Protein AF-A0AAD4UY14-F1 (afdb_monomer)

Solvent-accessible surface area (backbone atoms only — not comparable to full-atom values): 12717 Å² total; per-residue (Å²): 138,87,81,81,81,82,77,79,75,59,69,66,64,62,53,55,54,58,59,56,62,72,67,65,47,68,40,73,65,36,41,40,53,45,41,34,53,57,16,48,76,34,52,47,76,68,50,45,82,33,71,68,37,18,52,51,17,36,61,52,32,62,74,32,23,70,75,45,67,94,69,83,86,84,80,73,58,20,76,43,73,43,69,30,80,79,39,86,63,38,33,46,55,46,48,49,59,32,50,55,24,52,83,45,47,40,58,90,77,70,43,55,41,92,96,58,69,31,68,48,23,43,41,64,40,18,66,70,36,41,35,35,11,55,24,76,37,63,23,70,82,58,11,18,31,37,26,35,22,26,40,52,47,38,96,41,94,90,58,58,70,47,56,74,56,57,66,63,96,61,56,60,90,98,54,87,42,69,71,58,44,43,74,58,14,69,72,38,79,39,80,51,74,51,78,48,76,43,94,88,73,47,76,49,75,51,73,49,55,40,50,72,50,78,52,89,96,63,70,39,114

Secondary structure (DSSP, 8-state):
----------HHHHHHHHHHHHTSSSSHHHHHHHHHHHHHHTTPPPPEE-HHHHHHHHHHHHHHTTT--------SSEEEEEEESSS---HHHHHHHHHHGGGGEETTTTEEPTT---HHHHHHT-SS--EEEEEEEE-TTS-EEEEEEEES-SS-TTS---------SPPPTT---HHHHHHT-TT--EEEEEEEE-TTS-EEEEEEEES----TT----

Radius of gyration: 24.99 Å; Cα contacts (8 Å, |Δi|>4): 365; chains: 1; bounding box: 68×53×71 Å

Organism: Prunus dulcis (NCBI:txid3755)

Foldseek 3Di:
DDDPDPPCPDPVVVVVVVVVVVVPQADQVNLQVLLQVLQLVLPADGAHEDVVQQVVQAVVQVVCLAPLDPDDPPPQFAKDKDKDQADDQTSNNSSVVLCVQVVQADQVVRDGHPPGDNSSVFQSNFRQWRYKHKDKDAHPNGMIMMMMTIPPHTPDPPGGTRHRPPPPPDDDPPDDCQVVLQVLAPQQPDKDKDWDADPVRDIDMDMDTPPGTPDPSDGSD

Sequence (221 aa):
MEGLCKNKISLALLLICLIGLARAQNAPDDYVKAHNAARAAVGLDTLDWDEGLADSAKNYANQRAGDCDLVHSNSGPGENLAMSPDGDLTAKLAVDQWVAEKADYDYKTNTCAPGKQCGHYTQVVWRDTGLVGCAKVQCAYGGSYVVCHYDPAGNSVGGRSPTITTTLNTCAAGKVCGHYTQVVWRNSVRLRCAKARCTNGGTFIGCNYDPRGNIVGQRPY

Mean predicted aligned error: 13.46 Å

Nearest PDB structures (foldseek):
  1cfe-assembly1_A  TM=8.975E-01  e=1.043E-16  Solanum lycopersicum
  1smb-assembly1_A  TM=8.862E-01  e=7.259E-12  Homo sapiens
  5vhg-assembly1_A  TM=8.416E-01  e=3.706E-11  Homo sapiens
  2ddb-assembly2_B  TM=8.774E-01  e=3.875E-10  Pseudechis porphyriacus
  2dda-assembly4_D  TM=8.026E-01  e=6.664E-11  Pseudechis australis

pLDDT: mean 86.09, std 16.14, range [34.28, 98.75]

Structure (mmCIF, N/CA/C/O backbone):
data_AF-A0AAD4UY14-F1
#
_entry.id   AF-A0AAD4UY14-F1
#
loop_
_atom_site.group_PDB
_atom_site.id
_atom_site.type_symbol
_atom_site.label_atom_id
_atom_site.label_alt_id
_atom_site.label_comp_id
_atom_site.label_asym_id
_atom_site.label_entity_id
_atom_site.label_seq_id
_atom_site.pdbx_PDB_ins_code
_atom_site.Cartn_x
_atom_site.Cartn_y
_atom_site.Cartn_z
_atom_site.occupancy
_atom_site.B_iso_or_equiv
_atom_site.auth_seq_id
_atom_site.auth_comp_id
_atom_site.auth_asym_id
_atom_site.auth_atom_id
_atom_site.pdbx_PDB_model_num
ATOM 1 N N . MET A 1 1 ? -34.273 -39.336 -34.901 1.00 35.88 1 MET A N 1
ATOM 2 C CA . MET A 1 1 ? -33.368 -38.628 -35.831 1.00 35.88 1 MET A CA 1
ATOM 3 C C . MET A 1 1 ? -33.726 -37.150 -35.720 1.00 35.88 1 MET A C 1
ATOM 5 O O . MET A 1 1 ? -34.712 -36.727 -36.295 1.00 35.88 1 MET A O 1
ATOM 9 N N . GLU A 1 2 ? -33.326 -36.519 -34.619 1.00 40.62 2 GLU A N 1
ATOM 10 C CA . GLU A 1 2 ? -32.126 -35.667 -34.502 1.00 40.62 2 GLU A CA 1
ATOM 11 C C . GLU A 1 2 ? -32.180 -34.418 -35.392 1.00 40.62 2 GLU A C 1
ATOM 13 O O . GLU A 1 2 ? -32.093 -34.499 -36.611 1.00 40.62 2 GLU A O 1
ATOM 18 N N . GLY A 1 3 ? -32.303 -33.254 -34.751 1.00 34.28 3 GLY A N 1
ATOM 19 C CA . GLY A 1 3 ? -32.327 -31.948 -35.406 1.00 34.28 3 GLY A CA 1
ATOM 20 C C . GLY A 1 3 ? -32.232 -30.814 -34.390 1.00 34.28 3 GLY A C 1
ATOM 21 O O . GLY A 1 3 ? -33.111 -29.962 -34.324 1.00 34.28 3 GLY A O 1
ATOM 22 N N . LEU A 1 4 ? -31.194 -30.839 -33.546 1.00 42.03 4 LEU A N 1
ATOM 23 C CA . LEU A 1 4 ? -30.882 -29.754 -32.615 1.00 42.03 4 LEU A CA 1
ATOM 24 C C . LEU A 1 4 ? -30.486 -28.502 -33.421 1.00 42.03 4 LEU A C 1
ATOM 26 O O . LEU A 1 4 ? -29.526 -28.527 -34.195 1.00 42.03 4 LEU A O 1
ATOM 30 N N . CYS A 1 5 ? -31.226 -27.410 -33.238 1.00 34.50 5 CYS A N 1
ATOM 31 C CA . CYS A 1 5 ? -30.927 -26.106 -33.819 1.00 34.50 5 CYS A CA 1
ATOM 32 C C . CYS A 1 5 ? -29.534 -25.641 -33.346 1.00 34.50 5 CYS A C 1
ATOM 34 O O . CYS A 1 5 ? -29.322 -25.378 -32.162 1.00 34.50 5 CYS A O 1
ATOM 36 N N . LYS A 1 6 ? -28.557 -25.593 -34.262 1.00 40.94 6 LYS A N 1
ATOM 37 C CA . LYS A 1 6 ? -27.180 -25.155 -33.986 1.00 40.94 6 LYS A CA 1
ATOM 38 C C . LYS A 1 6 ? -27.166 -23.648 -33.737 1.00 40.94 6 LYS A C 1
ATOM 40 O O . LYS A 1 6 ? -27.037 -22.856 -34.668 1.00 40.94 6 LYS A O 1
ATOM 45 N N . ASN A 1 7 ? -27.270 -23.267 -32.469 1.00 42.91 7 ASN A N 1
ATOM 46 C CA . ASN A 1 7 ? -27.073 -21.900 -32.012 1.00 42.91 7 ASN A CA 1
ATOM 47 C C . ASN A 1 7 ? -25.579 -21.551 -32.154 1.00 42.91 7 ASN A C 1
ATOM 49 O O . ASN A 1 7 ? -24.757 -21.925 -31.318 1.00 42.91 7 ASN A O 1
ATOM 53 N N . LYS A 1 8 ? -25.197 -20.891 -33.254 1.00 49.09 8 LYS A N 1
ATOM 54 C CA . LYS A 1 8 ? -23.841 -20.355 -33.449 1.00 49.09 8 LYS A CA 1
ATOM 55 C C . LYS A 1 8 ? -23.670 -19.106 -32.583 1.00 49.09 8 LYS A C 1
ATOM 57 O O . LYS A 1 8 ? -23.666 -17.987 -33.088 1.00 49.09 8 LYS A O 1
ATOM 62 N N . ILE A 1 9 ? -23.533 -19.296 -31.273 1.00 52.78 9 ILE A N 1
ATOM 63 C CA . ILE A 1 9 ? -22.967 -18.263 -30.404 1.00 52.78 9 ILE A CA 1
ATOM 64 C C . ILE A 1 9 ? -21.523 -18.087 -30.876 1.00 52.78 9 ILE A C 1
ATOM 66 O O . ILE A 1 9 ? -20.708 -19.002 -30.780 1.00 52.78 9 ILE A O 1
ATOM 70 N N . SER A 1 10 ? -21.254 -16.949 -31.511 1.00 57.09 10 SER A N 1
ATOM 71 C CA . SER A 1 10 ? -19.970 -16.653 -32.138 1.00 57.09 10 SER A CA 1
ATOM 72 C C . SER A 1 10 ? -18.844 -16.755 -31.107 1.00 57.09 10 SER A C 1
ATOM 74 O O . SER A 1 10 ? -18.849 -16.036 -30.107 1.00 57.09 10 SER A O 1
ATOM 76 N N . LEU A 1 11 ? -17.863 -17.627 -31.364 1.00 52.62 11 LEU A N 1
ATOM 77 C CA . LEU A 1 11 ? -16.675 -17.850 -30.526 1.00 52.62 11 LEU A CA 1
ATOM 78 C C . LEU A 1 11 ? -15.906 -16.540 -30.233 1.00 52.62 11 LEU A C 1
ATOM 80 O O . LEU A 1 11 ? -15.207 -16.429 -29.230 1.00 52.62 11 LEU A O 1
ATOM 84 N N . ALA A 1 12 ? -16.099 -15.518 -31.075 1.00 54.22 12 ALA A N 1
ATOM 85 C CA . ALA A 1 12 ? -15.543 -14.179 -30.914 1.00 54.22 12 ALA A CA 1
ATOM 86 C C . ALA A 1 12 ? -16.034 -13.446 -29.647 1.00 54.22 12 ALA A C 1
ATOM 88 O O . ALA A 1 12 ? -15.254 -12.727 -29.029 1.00 54.22 12 ALA A O 1
ATOM 89 N N . LEU A 1 13 ? -17.286 -13.646 -29.211 1.00 53.31 13 LEU A N 1
ATOM 90 C CA . LEU A 1 13 ? -17.833 -12.987 -28.010 1.00 53.31 13 LEU A CA 1
ATOM 91 C C . LEU A 1 13 ? -17.244 -13.550 -26.705 1.00 53.31 13 LEU A C 1
ATOM 93 O O . LEU A 1 13 ? -17.050 -12.803 -25.748 1.00 53.31 13 LEU A O 1
ATOM 97 N N . LEU A 1 14 ? -16.899 -14.842 -26.678 1.00 52.88 14 LEU A N 1
ATOM 98 C CA . LEU A 1 14 ? -16.234 -15.480 -25.533 1.00 52.88 14 LEU A CA 1
ATOM 99 C C . LEU A 1 14 ? -14.761 -15.055 -25.412 1.00 52.88 14 LEU A C 1
ATOM 101 O O . LEU A 1 14 ? -14.275 -14.840 -24.303 1.00 52.88 14 LEU A O 1
ATOM 105 N N . LEU A 1 15 ? -14.068 -14.867 -26.542 1.00 52.50 15 LEU A N 1
ATOM 106 C CA . LEU A 1 15 ? -12.679 -14.399 -26.554 1.00 52.50 15 LEU A CA 1
ATOM 107 C C . LEU A 1 15 ? -12.550 -12.941 -26.075 1.00 52.50 15 LEU A C 1
ATOM 109 O O . LEU A 1 15 ? -11.626 -12.618 -25.336 1.00 52.50 15 LEU A O 1
ATOM 113 N N . ILE A 1 16 ? -13.497 -12.068 -26.438 1.00 53.53 16 ILE A N 1
ATOM 114 C CA . ILE A 1 16 ? -13.494 -10.650 -26.030 1.00 53.53 16 ILE A CA 1
ATOM 115 C C . ILE A 1 16 ? -13.676 -10.497 -24.507 1.00 53.53 16 ILE A C 1
ATOM 117 O O . ILE A 1 16 ? -13.039 -9.638 -23.898 1.00 53.53 16 ILE A O 1
ATOM 121 N N . CYS A 1 17 ? -14.473 -11.359 -23.866 1.00 51.19 17 CYS A N 1
ATOM 122 C CA . CYS A 1 17 ? -14.666 -11.341 -22.410 1.00 51.19 17 CYS A CA 1
ATOM 123 C C . CYS A 1 17 ? -13.402 -11.784 -21.639 1.00 51.19 17 CYS A C 1
ATOM 125 O O . CYS A 1 17 ? -13.060 -11.187 -20.618 1.00 51.19 17 CYS A O 1
ATOM 127 N N . LEU A 1 18 ? -12.649 -12.758 -22.169 1.00 49.19 18 LEU A N 1
ATOM 128 C CA . LEU A 1 18 ? -11.376 -13.215 -21.588 1.00 49.19 18 LEU A CA 1
ATOM 129 C C . LEU A 1 18 ? -10.262 -12.156 -21.676 1.00 49.19 18 LEU A C 1
ATOM 131 O O . LEU A 1 18 ? -9.451 -12.046 -20.759 1.00 49.19 18 LEU A O 1
ATOM 135 N N . ILE A 1 19 ? -10.245 -11.331 -22.729 1.00 52.94 19 ILE A N 1
ATOM 136 C CA . ILE A 1 19 ? -9.263 -10.239 -22.881 1.00 52.94 19 ILE A CA 1
ATOM 137 C C . ILE A 1 19 ? -9.571 -9.069 -21.922 1.00 52.94 19 ILE A C 1
ATOM 139 O O . ILE A 1 19 ? -8.654 -8.389 -21.459 1.00 52.94 19 ILE A O 1
ATOM 143 N N . GLY A 1 20 ? -10.848 -8.845 -21.584 1.00 49.66 20 GLY A N 1
ATOM 144 C CA . GLY A 1 20 ? -11.270 -7.812 -20.628 1.00 49.66 20 GLY A CA 1
ATOM 145 C C . GLY A 1 20 ? -10.852 -8.094 -19.179 1.00 49.66 20 GLY A C 1
ATOM 146 O O . GLY A 1 20 ? -10.501 -7.167 -18.454 1.00 49.66 20 GLY A O 1
ATOM 147 N N . LEU A 1 21 ? -10.813 -9.369 -18.775 1.00 52.00 21 LEU A N 1
ATOM 148 C CA . LEU A 1 21 ? -10.422 -9.794 -17.421 1.00 52.00 21 LEU A CA 1
ATOM 149 C C . LEU A 1 21 ? -8.927 -9.581 -17.125 1.00 52.00 21 LEU A C 1
ATOM 151 O O . LEU A 1 21 ? -8.564 -9.288 -15.989 1.00 52.00 21 LEU A O 1
ATOM 155 N N . ALA A 1 22 ? -8.058 -9.675 -18.136 1.00 50.31 22 ALA A N 1
ATOM 156 C CA . ALA A 1 22 ? -6.612 -9.505 -17.963 1.00 50.31 22 ALA A CA 1
ATOM 157 C C . ALA A 1 22 ? -6.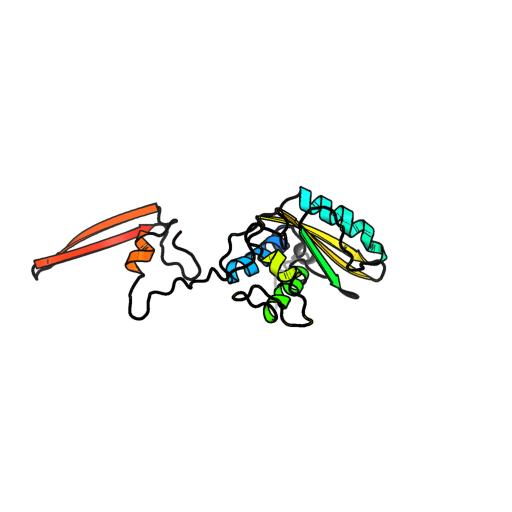187 -8.040 -17.729 1.00 50.31 22 ALA A C 1
ATOM 159 O O . ALA A 1 22 ? -5.128 -7.785 -17.161 1.00 50.31 22 ALA A O 1
ATOM 160 N N . ARG A 1 23 ? -7.008 -7.060 -18.136 1.00 52.59 23 ARG A N 1
ATOM 161 C CA . ARG A 1 23 ? -6.701 -5.626 -17.966 1.00 52.59 23 ARG A CA 1
ATOM 162 C C . ARG A 1 23 ? -7.062 -5.059 -16.592 1.00 52.59 23 ARG A C 1
ATOM 164 O O . ARG A 1 23 ? -6.625 -3.960 -16.271 1.00 52.59 23 ARG A O 1
ATOM 171 N N . ALA A 1 24 ? -7.824 -5.791 -15.786 1.00 60.19 24 ALA A N 1
ATOM 172 C CA . ALA A 1 24 ? -8.411 -5.299 -14.541 1.00 60.19 24 ALA A CA 1
ATOM 173 C C . ALA A 1 24 ? -7.641 -5.712 -13.272 1.00 60.19 24 ALA A C 1
ATOM 175 O O . ALA A 1 24 ? -8.253 -5.805 -12.223 1.00 60.19 24 ALA A O 1
ATOM 176 N N . GLN A 1 25 ? -6.349 -6.054 -13.365 1.00 73.50 25 GLN A N 1
ATOM 177 C CA . GLN A 1 25 ? -5.544 -6.474 -12.198 1.00 73.50 25 GLN A CA 1
ATOM 178 C C . GLN A 1 25 ? -4.563 -5.399 -11.703 1.00 73.50 25 GLN A C 1
ATOM 180 O O . GLN A 1 25 ? -3.777 -5.644 -10.786 1.00 73.50 25 GLN A O 1
ATOM 185 N N . ASN A 1 26 ? -4.542 -4.242 -12.365 1.00 88.88 26 ASN A N 1
ATOM 186 C CA . ASN A 1 26 ? -3.631 -3.132 -12.081 1.00 88.88 26 ASN A CA 1
ATOM 187 C C . ASN A 1 26 ? -4.331 -1.771 -12.218 1.00 88.88 26 ASN A C 1
ATOM 189 O O . ASN A 1 26 ? -3.676 -0.767 -12.497 1.00 88.88 26 ASN A O 1
ATOM 193 N N . ALA A 1 27 ? -5.659 -1.750 -12.093 1.00 94.62 27 ALA A N 1
ATOM 194 C CA . ALA A 1 27 ? -6.433 -0.519 -12.071 1.00 94.62 27 ALA A CA 1
ATOM 195 C C . ALA A 1 27 ? -6.272 0.183 -10.704 1.00 94.62 27 ALA A C 1
ATOM 197 O O . ALA A 1 27 ? -5.945 -0.485 -9.718 1.00 94.62 27 ALA A O 1
ATOM 198 N N . PRO A 1 28 ? -6.543 1.501 -10.613 1.00 97.38 28 PRO A N 1
ATOM 199 C CA . PRO A 1 28 ? -6.555 2.251 -9.349 1.00 97.38 28 PRO A CA 1
ATOM 200 C C . PRO A 1 28 ? -7.245 1.512 -8.194 1.00 97.38 28 PRO A C 1
ATOM 202 O O . PRO A 1 28 ? -6.695 1.327 -7.107 1.00 97.38 28 PRO A O 1
ATOM 205 N N . ASP A 1 29 ? -8.430 0.984 -8.489 1.00 95.62 29 ASP A N 1
ATOM 206 C CA . ASP A 1 29 ? -9.269 0.213 -7.581 1.00 95.62 29 ASP A CA 1
ATOM 207 C C . ASP A 1 29 ? -8.572 -1.008 -6.964 1.00 95.62 29 ASP A C 1
ATOM 209 O O . ASP A 1 29 ? -8.858 -1.355 -5.819 1.00 95.62 29 ASP A O 1
ATOM 213 N N . ASP A 1 30 ? -7.688 -1.685 -7.699 1.00 96.62 30 ASP A N 1
ATOM 214 C CA . ASP A 1 30 ? -7.023 -2.902 -7.221 1.00 96.62 30 ASP A CA 1
ATOM 215 C C . ASP A 1 30 ? -5.996 -2.576 -6.135 1.00 96.62 30 ASP A C 1
ATOM 217 O O . ASP A 1 30 ? -5.933 -3.262 -5.110 1.00 96.62 30 ASP A O 1
ATOM 221 N N . TYR A 1 31 ? -5.247 -1.484 -6.322 1.00 98.31 31 TYR A N 1
ATOM 222 C CA . TYR A 1 31 ? -4.336 -0.957 -5.310 1.00 98.31 31 TYR A CA 1
ATOM 223 C C . TYR A 1 31 ? -5.115 -0.504 -4.079 1.00 98.31 31 TYR A C 1
ATOM 225 O O . TYR A 1 31 ? -4.824 -0.961 -2.972 1.00 98.31 31 TYR A O 1
ATOM 233 N N . VAL A 1 32 ? -6.132 0.344 -4.261 1.00 98.06 32 VAL A N 1
ATOM 234 C CA . VAL A 1 32 ? -6.932 0.888 -3.153 1.00 98.06 32 VAL A CA 1
ATOM 235 C C . VAL A 1 32 ? -7.587 -0.231 -2.344 1.00 98.06 32 VAL A C 1
ATOM 237 O O . VAL A 1 32 ? -7.496 -0.235 -1.116 1.00 98.06 32 VAL A O 1
ATOM 240 N N . LYS A 1 33 ? -8.192 -1.231 -3.000 1.00 96.12 33 LYS A N 1
ATOM 241 C CA . LYS A 1 33 ? -8.817 -2.379 -2.315 1.00 96.12 33 LYS A CA 1
ATOM 242 C C . LYS A 1 33 ? -7.806 -3.174 -1.492 1.00 96.12 33 LYS A C 1
ATOM 244 O O . LYS A 1 33 ? -8.111 -3.525 -0.352 1.00 96.12 33 LYS A O 1
ATOM 249 N N . ALA A 1 34 ? -6.620 -3.447 -2.036 1.00 97.62 34 ALA A N 1
ATOM 250 C CA . ALA A 1 34 ? -5.587 -4.195 -1.323 1.00 97.62 34 ALA A CA 1
ATOM 251 C C . ALA A 1 34 ? -5.062 -3.425 -0.095 1.00 97.62 34 ALA A C 1
ATOM 253 O O . ALA A 1 34 ? -4.983 -3.993 0.998 1.00 97.62 34 ALA A O 1
ATOM 254 N N . HIS A 1 35 ? -4.798 -2.121 -0.234 1.00 98.56 35 HIS A N 1
ATOM 255 C CA . HIS A 1 35 ? -4.387 -1.267 0.886 1.00 98.56 35 HIS A CA 1
ATOM 256 C C . HIS A 1 35 ? -5.471 -1.193 1.961 1.00 98.56 35 HIS A C 1
ATOM 258 O O . HIS A 1 35 ? -5.206 -1.420 3.142 1.00 98.56 35 HIS A O 1
ATOM 264 N N . ASN A 1 36 ? -6.713 -0.923 1.557 1.00 97.25 36 ASN A N 1
ATOM 265 C CA . ASN A 1 36 ? -7.825 -0.759 2.486 1.00 97.25 36 ASN A CA 1
ATOM 266 C C . ASN A 1 36 ? -8.185 -2.061 3.207 1.00 97.25 36 ASN A C 1
ATOM 268 O O . ASN A 1 36 ? -8.594 -2.008 4.365 1.00 97.25 36 ASN A O 1
ATOM 272 N N . ALA A 1 37 ? -7.948 -3.228 2.601 1.00 95.06 37 ALA A N 1
ATOM 273 C CA . ALA A 1 37 ? -8.047 -4.506 3.303 1.00 95.06 37 ALA A CA 1
ATOM 274 C C . ALA A 1 37 ? -7.012 -4.624 4.441 1.00 95.06 37 ALA A C 1
ATOM 276 O O . ALA A 1 37 ? -7.362 -5.035 5.551 1.00 95.06 37 ALA A O 1
ATOM 277 N N . ALA A 1 38 ? -5.757 -4.227 4.203 1.00 95.06 38 ALA A N 1
ATOM 278 C CA . ALA A 1 38 ? -4.711 -4.231 5.229 1.00 95.06 38 ALA A CA 1
ATOM 279 C C . ALA A 1 38 ? -4.984 -3.203 6.341 1.00 95.06 38 ALA A C 1
ATOM 281 O O . ALA A 1 38 ? -4.889 -3.530 7.524 1.00 95.06 38 ALA A O 1
ATOM 282 N N . ARG A 1 39 ? -5.401 -1.986 5.972 1.00 95.25 39 ARG A N 1
ATOM 283 C CA . ARG A 1 39 ? -5.763 -0.908 6.910 1.00 95.25 39 ARG A CA 1
ATOM 284 C C . ARG A 1 39 ? -6.967 -1.283 7.774 1.00 95.25 39 ARG A C 1
ATOM 286 O O . ARG A 1 39 ? -6.923 -1.108 8.993 1.00 95.25 39 ARG A O 1
ATOM 293 N N . ALA A 1 40 ? -7.996 -1.892 7.184 1.00 89.81 40 ALA A N 1
ATOM 294 C CA . ALA A 1 40 ? -9.158 -2.387 7.919 1.00 89.81 40 ALA A CA 1
ATOM 295 C C . ALA A 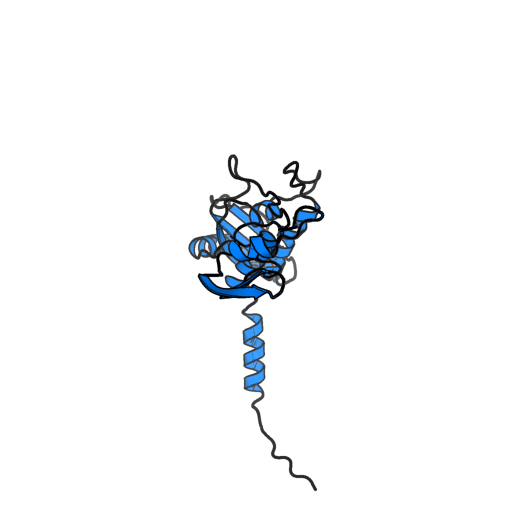1 40 ? -8.784 -3.477 8.937 1.00 89.81 40 ALA A C 1
ATOM 297 O O . ALA A 1 40 ? -9.315 -3.478 10.049 1.00 89.81 40 ALA A O 1
ATOM 298 N N . ALA A 1 41 ? -7.834 -4.363 8.608 1.00 88.25 41 ALA A N 1
ATOM 299 C CA . ALA A 1 41 ? -7.382 -5.425 9.512 1.00 88.25 41 ALA A CA 1
ATOM 300 C C . ALA A 1 41 ? -6.757 -4.893 10.817 1.00 88.25 41 ALA A C 1
ATOM 302 O O . ALA A 1 41 ? -6.807 -5.569 11.847 1.00 88.25 41 ALA A O 1
ATOM 303 N N . VAL A 1 42 ? -6.217 -3.672 10.793 1.00 86.81 42 VAL A N 1
ATOM 304 C CA . VAL A 1 42 ? -5.660 -2.980 11.969 1.00 86.81 42 VAL A CA 1
ATOM 305 C C . VAL A 1 42 ? -6.543 -1.834 12.478 1.00 86.81 42 VAL A C 1
ATOM 307 O O . VAL A 1 42 ? -6.180 -1.148 13.434 1.00 86.81 42 VAL A O 1
ATOM 310 N N . GLY A 1 43 ? -7.733 -1.666 11.890 1.00 84.44 43 GLY A N 1
ATOM 311 C CA . GLY A 1 43 ? -8.766 -0.734 12.337 1.00 84.44 43 GLY A CA 1
ATOM 312 C C . GLY A 1 43 ? -8.584 0.724 11.898 1.00 84.44 43 GLY A C 1
ATOM 313 O O . GLY A 1 43 ? -9.121 1.623 12.559 1.00 84.44 43 GLY A O 1
ATOM 314 N N . LEU A 1 44 ? -7.827 0.970 10.833 1.00 86.81 44 LEU A N 1
ATOM 315 C CA . LEU A 1 44 ? -7.569 2.306 10.294 1.00 86.81 44 LEU A CA 1
ATOM 316 C C . LEU A 1 44 ? -8.599 2.716 9.240 1.00 86.81 44 LEU A C 1
ATOM 318 O O . LEU A 1 44 ? -9.250 1.866 8.632 1.00 86.81 44 LEU A O 1
ATOM 322 N N . ASP A 1 45 ? -8.718 4.028 9.040 1.00 89.00 45 ASP A N 1
ATOM 323 C CA . ASP A 1 45 ? -9.549 4.617 7.992 1.00 89.00 45 ASP A CA 1
ATOM 324 C C . ASP A 1 45 ? -9.002 4.261 6.608 1.00 89.00 45 ASP A C 1
ATOM 326 O O . ASP A 1 45 ? -7.813 3.972 6.448 1.00 89.00 45 ASP A O 1
ATOM 330 N N . THR A 1 46 ? -9.867 4.266 5.600 1.00 92.19 46 THR A N 1
ATOM 331 C CA . THR A 1 46 ? -9.474 3.985 4.219 1.00 92.19 46 THR A CA 1
ATOM 332 C C . THR A 1 46 ? -8.599 5.095 3.649 1.00 92.19 46 THR A C 1
ATOM 334 O O . THR A 1 46 ? -8.673 6.239 4.090 1.00 92.19 46 THR A O 1
ATOM 337 N N . LEU A 1 47 ? -7.777 4.741 2.667 1.00 95.31 47 LEU A N 1
ATOM 338 C CA . LEU A 1 47 ? -7.151 5.688 1.756 1.00 95.31 47 LEU A CA 1
ATOM 339 C C . LEU A 1 47 ? -7.902 5.725 0.420 1.00 95.31 47 LEU A C 1
ATOM 341 O O . LEU A 1 47 ? -8.567 4.747 0.054 1.00 95.31 47 LEU A O 1
ATOM 345 N N . ASP A 1 48 ? -7.762 6.842 -0.284 1.00 97.38 48 ASP A N 1
ATOM 346 C CA . ASP A 1 48 ? -8.339 7.094 -1.601 1.00 97.38 48 ASP A CA 1
ATOM 347 C C . ASP A 1 48 ? -7.245 7.163 -2.677 1.00 97.38 48 ASP A C 1
ATOM 349 O O . ASP A 1 48 ? -6.063 7.362 -2.386 1.00 97.38 48 ASP A O 1
ATOM 353 N N . TRP A 1 49 ? -7.639 6.958 -3.934 1.00 98.38 49 TRP A N 1
ATOM 354 C CA . TRP A 1 49 ? -6.731 7.114 -5.069 1.00 98.38 49 TRP A CA 1
ATOM 355 C C . TRP A 1 49 ? -6.498 8.592 -5.382 1.00 98.38 49 TRP A C 1
ATOM 357 O O . TRP A 1 49 ? -7.452 9.369 -5.423 1.00 98.38 49 TRP A O 1
ATOM 367 N N . ASP A 1 50 ? -5.253 8.949 -5.683 1.00 98.56 50 ASP A N 1
ATOM 368 C CA . ASP A 1 50 ? -4.880 10.261 -6.201 1.00 98.56 50 ASP A CA 1
ATOM 369 C C . ASP A 1 50 ? -4.148 10.126 -7.543 1.00 98.56 50 ASP A C 1
ATOM 371 O O . ASP A 1 50 ? -3.124 9.446 -7.659 1.00 98.56 50 ASP A O 1
ATOM 375 N N . GLU A 1 51 ? -4.676 10.795 -8.569 1.00 98.19 51 GLU A N 1
ATOM 376 C CA . GLU A 1 51 ? -4.111 10.734 -9.922 1.00 98.19 51 GLU A CA 1
ATOM 377 C C . GLU A 1 51 ? -2.762 11.462 -10.030 1.00 98.19 51 GLU A C 1
A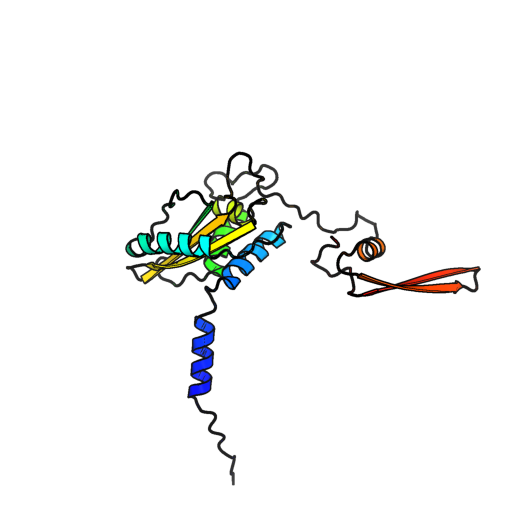TOM 379 O O . GLU A 1 51 ? -1.903 11.047 -10.804 1.00 98.19 51 GLU A O 1
ATOM 384 N N . GLY A 1 52 ? -2.525 12.506 -9.227 1.00 97.94 52 GLY A N 1
ATOM 385 C CA . GLY A 1 52 ? -1.248 13.224 -9.216 1.00 97.94 52 GLY A CA 1
ATOM 386 C C . GLY A 1 52 ? -0.109 12.361 -8.667 1.00 97.94 52 GLY A C 1
ATOM 387 O O . GLY A 1 52 ? 0.978 12.307 -9.250 1.00 97.94 52 GLY A O 1
ATOM 388 N N . LEU A 1 53 ? -0.371 11.624 -7.585 1.00 98.44 53 LEU A N 1
ATOM 389 C CA . LEU A 1 53 ? 0.542 10.614 -7.051 1.00 98.44 53 LEU A CA 1
ATOM 390 C C . LEU A 1 53 ? 0.756 9.472 -8.053 1.00 98.44 53 LEU A C 1
ATOM 392 O O . LEU A 1 53 ? 1.878 8.988 -8.187 1.00 98.44 53 LEU A O 1
ATOM 396 N N . ALA A 1 54 ? -0.281 9.062 -8.790 1.00 98.50 54 ALA A N 1
ATOM 397 C CA . ALA A 1 54 ? -0.164 8.010 -9.799 1.00 98.50 54 ALA A CA 1
ATOM 398 C C . ALA A 1 54 ? 0.715 8.441 -10.983 1.00 98.50 54 ALA A C 1
ATOM 400 O O . ALA A 1 54 ? 1.583 7.680 -11.422 1.00 98.50 54 ALA A O 1
ATOM 401 N N . ASP A 1 55 ? 0.551 9.676 -11.460 1.00 98.00 55 ASP A N 1
ATOM 402 C CA . ASP A 1 55 ? 1.397 10.260 -12.501 1.00 98.00 55 ASP A CA 1
ATOM 403 C C . ASP A 1 55 ? 2.851 10.405 -12.032 1.00 98.00 55 ASP A C 1
ATOM 405 O O . ASP A 1 55 ? 3.782 10.060 -12.768 1.00 98.00 55 ASP A O 1
ATOM 409 N N . SER A 1 56 ? 3.063 10.841 -10.787 1.00 97.69 56 SER A N 1
ATOM 410 C CA . SER A 1 56 ? 4.391 10.891 -10.160 1.00 97.69 56 SER A CA 1
ATOM 411 C C . SER A 1 56 ? 5.043 9.503 -10.096 1.00 97.69 56 SER A C 1
ATOM 413 O O . SER A 1 56 ? 6.165 9.314 -10.582 1.00 97.69 56 SER A O 1
ATOM 415 N N . ALA A 1 57 ? 4.316 8.501 -9.594 1.00 98.06 57 ALA A N 1
ATOM 416 C CA . ALA A 1 57 ? 4.781 7.120 -9.517 1.00 98.06 57 ALA A CA 1
ATOM 417 C C . ALA A 1 57 ? 5.107 6.555 -10.906 1.00 98.06 57 ALA A C 1
ATOM 419 O O . ALA A 1 57 ? 6.123 5.885 -11.085 1.00 98.06 57 ALA A O 1
ATOM 420 N N . LYS A 1 58 ? 4.292 6.868 -11.920 1.00 97.81 58 LYS A N 1
ATOM 421 C CA . LYS A 1 58 ? 4.508 6.446 -13.311 1.00 97.81 58 LYS A CA 1
ATOM 422 C C . LYS A 1 58 ? 5.760 7.067 -13.912 1.00 97.81 58 LYS A C 1
ATOM 424 O O . LYS A 1 58 ? 6.542 6.363 -14.552 1.00 97.81 58 LYS A O 1
ATOM 429 N N . ASN A 1 59 ? 5.970 8.364 -13.696 1.00 97.38 59 ASN A N 1
ATOM 430 C CA . ASN A 1 59 ? 7.170 9.058 -14.157 1.00 97.38 59 ASN A CA 1
ATOM 431 C C . ASN A 1 59 ? 8.433 8.449 -13.549 1.00 97.38 59 ASN A C 1
ATOM 433 O O . ASN A 1 59 ? 9.436 8.304 -14.250 1.00 97.38 59 ASN A O 1
ATOM 437 N N . TYR A 1 60 ? 8.382 8.060 -12.274 1.0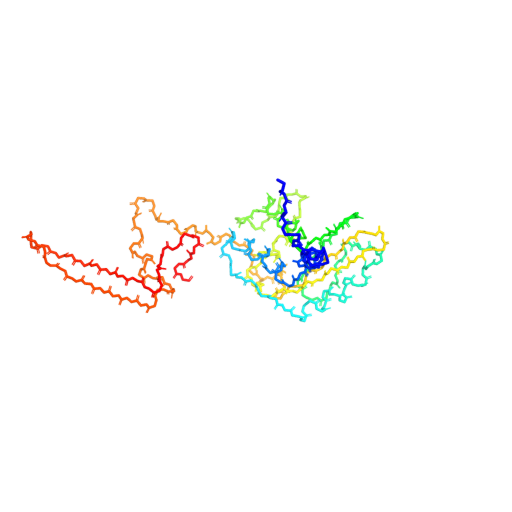0 98.00 60 TYR A N 1
ATOM 438 C CA . TYR A 1 60 ? 9.506 7.397 -11.629 1.00 98.00 60 TYR A CA 1
ATOM 439 C C . TYR A 1 60 ? 9.698 5.955 -12.111 1.00 98.00 60 TYR A C 1
ATOM 441 O O . TYR A 1 60 ? 10.800 5.580 -12.509 1.00 98.00 60 TYR A O 1
ATOM 449 N N . ALA A 1 61 ? 8.626 5.163 -12.169 1.00 97.31 61 ALA A N 1
ATOM 450 C CA . ALA A 1 61 ? 8.681 3.781 -12.634 1.00 97.31 61 ALA A CA 1
ATOM 451 C C . ALA A 1 61 ? 9.268 3.683 -14.055 1.00 97.31 61 ALA A C 1
ATOM 453 O O . ALA A 1 61 ? 10.126 2.843 -14.312 1.00 97.31 61 ALA A O 1
ATOM 454 N N . ASN A 1 62 ? 8.901 4.597 -14.960 1.00 97.75 62 ASN A N 1
ATOM 455 C CA . ASN A 1 62 ? 9.458 4.641 -16.317 1.00 97.75 62 ASN A CA 1
ATOM 456 C C . ASN A 1 62 ? 10.980 4.868 -16.346 1.00 97.75 62 ASN A C 1
ATOM 458 O O . ASN A 1 62 ? 11.652 4.311 -17.210 1.00 97.75 62 ASN A O 1
ATOM 462 N N . GLN A 1 63 ? 11.540 5.634 -15.403 1.00 97.00 63 GLN A N 1
ATOM 463 C CA . GLN A 1 63 ? 12.996 5.826 -15.297 1.00 97.00 63 GLN A CA 1
ATOM 464 C C . GLN A 1 63 ? 13.719 4.538 -14.883 1.00 97.00 63 GLN A C 1
ATOM 466 O O . GLN A 1 63 ? 14.895 4.369 -15.190 1.00 97.00 63 GLN A O 1
ATOM 471 N N . ARG A 1 64 ? 13.010 3.620 -14.217 1.00 96.56 64 ARG A N 1
ATOM 472 C CA . ARG A 1 64 ? 13.529 2.332 -13.738 1.00 96.56 64 ARG A CA 1
ATOM 473 C C . ARG A 1 64 ? 13.192 1.163 -14.644 1.00 96.56 64 ARG A C 1
ATOM 475 O O . ARG A 1 64 ? 13.672 0.073 -14.392 1.00 96.56 64 ARG A O 1
ATOM 482 N N . ALA A 1 65 ? 12.449 1.355 -15.733 1.00 95.38 65 ALA A N 1
ATOM 483 C CA . ALA A 1 65 ? 12.088 0.259 -16.638 1.00 95.38 65 ALA A CA 1
ATOM 484 C C . ALA A 1 65 ? 13.310 -0.479 -17.238 1.00 95.38 65 ALA A C 1
ATOM 486 O O . ALA A 1 65 ? 13.186 -1.619 -17.679 1.00 95.38 65 ALA A O 1
ATOM 487 N N . GLY A 1 66 ? 14.495 0.147 -17.246 1.00 95.56 66 GLY A N 1
ATOM 488 C CA . GLY A 1 66 ? 15.746 -0.491 -17.666 1.00 95.56 66 GLY A CA 1
ATOM 489 C C . GLY A 1 66 ? 16.272 -1.548 -16.686 1.00 95.56 66 GLY A C 1
ATOM 490 O O . GLY A 1 66 ? 16.578 -2.659 -17.114 1.00 95.56 66 GLY A O 1
ATOM 491 N N . ASP A 1 67 ? 16.372 -1.213 -15.394 1.00 93.62 67 ASP A N 1
ATOM 492 C CA . ASP A 1 67 ? 17.011 -2.045 -14.356 1.00 93.62 67 ASP A CA 1
ATOM 493 C C . ASP A 1 67 ? 16.035 -2.622 -13.319 1.00 93.62 67 ASP A C 1
ATOM 495 O O . ASP A 1 67 ? 16.278 -3.687 -12.762 1.00 93.62 67 ASP A O 1
ATOM 499 N N . CYS A 1 68 ? 14.912 -1.949 -13.080 1.00 96.44 68 CYS A N 1
ATOM 500 C CA . CYS A 1 68 ? 13.936 -2.235 -12.035 1.00 96.44 68 CYS A CA 1
ATOM 501 C C . CYS A 1 68 ? 14.551 -2.442 -10.646 1.00 96.44 68 CYS A C 1
ATOM 503 O O . CYS A 1 68 ? 14.022 -3.186 -9.815 1.00 96.44 68 CYS A O 1
ATOM 505 N N . ASP A 1 69 ? 15.665 -1.766 -10.388 1.00 95.94 69 ASP A N 1
ATOM 506 C CA . ASP A 1 69 ? 16.348 -1.828 -9.108 1.00 95.94 69 ASP A CA 1
ATOM 507 C C . ASP A 1 69 ? 15.489 -1.122 -8.033 1.00 95.94 69 ASP A C 1
ATOM 509 O O . ASP A 1 69 ? 14.837 -0.097 -8.264 1.00 95.94 69 ASP A O 1
ATOM 513 N N . LEU A 1 70 ? 15.480 -1.649 -6.809 1.00 95.31 70 LEU A N 1
ATOM 514 C CA . LEU A 1 70 ? 14.693 -1.104 -5.693 1.00 95.31 70 LEU A CA 1
ATOM 515 C C . LEU A 1 70 ? 15.418 0.079 -5.026 1.00 95.31 70 LEU A C 1
ATOM 517 O O . LEU A 1 70 ? 15.818 0.013 -3.868 1.00 95.31 70 LEU A O 1
ATOM 521 N N . VAL A 1 71 ? 15.625 1.160 -5.780 1.00 96.38 71 VAL A N 1
ATOM 522 C CA . VAL A 1 71 ? 16.174 2.428 -5.253 1.00 96.38 71 VAL A CA 1
ATOM 523 C C . VAL A 1 71 ? 15.047 3.440 -5.133 1.00 96.38 71 VAL A C 1
ATOM 525 O O . VAL A 1 71 ? 14.236 3.520 -6.047 1.00 96.38 71 VAL A O 1
ATOM 528 N N . HIS A 1 72 ? 15.011 4.191 -4.034 1.00 95.06 72 HIS A N 1
ATOM 529 C CA . HIS A 1 72 ? 13.990 5.202 -3.775 1.00 95.06 72 HIS A CA 1
ATOM 530 C C . HIS A 1 72 ? 14.188 6.490 -4.586 1.00 95.06 72 HIS A C 1
ATOM 532 O O . HIS A 1 72 ? 15.320 6.915 -4.834 1.00 95.06 72 HIS A O 1
ATOM 538 N N . SER A 1 73 ? 13.084 7.144 -4.958 1.00 92.06 73 SER A N 1
ATOM 539 C CA . SER A 1 73 ? 13.093 8.366 -5.780 1.00 92.06 73 SER A CA 1
ATOM 540 C C . SER A 1 73 ? 13.547 9.626 -5.042 1.00 92.06 73 SER A C 1
ATOM 542 O O . SER A 1 73 ? 13.976 10.582 -5.686 1.00 92.06 73 SER A O 1
ATOM 544 N N . ASN A 1 74 ? 13.450 9.645 -3.707 1.00 87.25 74 ASN A N 1
ATOM 545 C CA . ASN A 1 74 ? 13.646 10.835 -2.863 1.00 87.25 74 ASN A CA 1
ATOM 546 C C . ASN A 1 74 ? 12.769 12.037 -3.282 1.00 87.25 74 ASN A C 1
ATOM 548 O O . ASN A 1 74 ? 13.173 13.189 -3.137 1.00 87.25 74 ASN A O 1
ATOM 552 N N . SER A 1 75 ? 11.572 11.775 -3.819 1.00 78.12 75 SER A N 1
ATOM 553 C CA . SER A 1 75 ? 10.708 12.785 -4.452 1.00 78.12 75 SER A CA 1
ATOM 554 C C . SER A 1 75 ? 9.835 13.609 -3.494 1.00 78.12 75 SER A C 1
ATOM 556 O O . SER A 1 75 ? 9.215 14.576 -3.932 1.00 78.12 75 SER A O 1
ATOM 558 N N . GLY A 1 76 ? 9.792 13.274 -2.201 1.00 83.69 76 GLY A N 1
ATOM 559 C CA . GLY A 1 76 ? 8.998 13.982 -1.187 1.00 83.69 76 GLY A CA 1
ATOM 560 C C . GLY A 1 76 ? 7.821 13.169 -0.628 1.00 83.69 76 GLY A C 1
ATOM 561 O O . GLY A 1 76 ? 7.758 13.028 0.594 1.00 83.69 76 GLY A O 1
ATOM 562 N N . PRO A 1 77 ? 6.918 12.612 -1.464 1.00 87.06 77 PRO A N 1
ATOM 563 C CA . PRO A 1 77 ? 5.883 11.682 -1.013 1.00 87.06 77 PRO A CA 1
ATOM 564 C C . PRO A 1 77 ? 6.467 10.454 -0.308 1.00 87.06 77 PRO A C 1
ATOM 566 O O . PRO A 1 77 ? 7.623 10.080 -0.524 1.00 87.06 77 PRO A O 1
ATOM 569 N N . GLY A 1 78 ? 5.638 9.779 0.493 1.00 94.81 78 GLY A N 1
ATOM 570 C CA . GLY A 1 78 ? 5.971 8.431 0.954 1.00 94.81 78 GLY A CA 1
ATOM 571 C C . GLY A 1 78 ? 6.072 7.493 -0.247 1.00 94.81 78 GLY A C 1
ATOM 572 O O . GLY A 1 78 ? 5.400 7.723 -1.250 1.00 94.81 78 GLY A O 1
ATOM 573 N N . GLU A 1 79 ? 6.876 6.433 -0.171 1.00 97.62 79 GLU A N 1
ATOM 574 C CA . GLU A 1 79 ? 7.123 5.561 -1.323 1.00 97.62 79 GLU A CA 1
ATOM 575 C C . GLU A 1 79 ? 7.313 4.101 -0.916 1.00 97.62 79 GLU A C 1
ATOM 577 O O . GLU A 1 79 ? 8.100 3.798 -0.022 1.00 97.62 79 GLU A O 1
ATOM 582 N N . ASN A 1 80 ? 6.649 3.203 -1.645 1.00 98.44 80 ASN A N 1
ATOM 583 C CA . ASN A 1 80 ? 6.942 1.774 -1.623 1.00 98.44 80 ASN A CA 1
ATOM 584 C C . ASN A 1 80 ? 7.282 1.284 -3.031 1.00 98.44 80 ASN A C 1
ATOM 586 O O . ASN A 1 80 ? 6.648 1.693 -4.008 1.00 98.44 80 ASN A O 1
ATOM 590 N N . LEU A 1 81 ? 8.244 0.364 -3.104 1.00 98.06 81 LEU A N 1
ATOM 591 C CA . LEU A 1 81 ? 8.741 -0.237 -4.337 1.00 98.06 81 LEU A CA 1
ATOM 592 C C . LEU A 1 81 ? 8.581 -1.755 -4.267 1.00 98.06 81 LEU A C 1
ATOM 594 O O . LEU A 1 81 ? 8.796 -2.361 -3.218 1.00 98.06 81 LEU A O 1
ATOM 598 N N . ALA A 1 82 ? 8.212 -2.379 -5.377 1.00 97.75 82 ALA A N 1
ATOM 599 C CA . ALA A 1 82 ? 8.168 -3.829 -5.495 1.00 97.75 82 ALA A CA 1
ATOM 600 C C . ALA A 1 82 ? 8.620 -4.266 -6.886 1.00 97.75 82 ALA A C 1
ATOM 602 O O . ALA A 1 82 ? 8.434 -3.546 -7.866 1.00 97.75 82 ALA A O 1
ATOM 603 N N . MET A 1 83 ? 9.206 -5.457 -6.970 1.00 96.69 83 MET A N 1
ATOM 604 C CA . MET A 1 83 ? 9.726 -6.015 -8.213 1.00 96.69 83 MET A CA 1
ATOM 605 C C . MET A 1 83 ? 9.503 -7.526 -8.256 1.00 96.69 83 MET A C 1
ATOM 607 O O . MET A 1 83 ? 9.638 -8.219 -7.247 1.00 96.69 83 MET A O 1
ATOM 611 N N . SER A 1 84 ? 9.164 -8.032 -9.440 1.00 95.44 84 SER A N 1
ATOM 612 C CA . SER A 1 84 ? 9.221 -9.453 -9.778 1.00 95.44 84 SER A CA 1
ATOM 613 C C . SER A 1 84 ? 10.261 -9.659 -10.885 1.00 95.44 84 SER A C 1
ATOM 615 O O . SER A 1 84 ? 10.181 -8.967 -11.903 1.00 95.44 84 SER A O 1
ATOM 617 N N . PRO A 1 85 ? 11.222 -10.588 -10.720 1.00 92.00 85 PRO A N 1
ATOM 618 C CA . PRO A 1 85 ? 12.325 -10.753 -11.665 1.00 92.00 85 PRO A CA 1
ATOM 619 C C . PRO A 1 85 ? 11.903 -11.397 -12.996 1.00 92.00 85 PRO A C 1
ATOM 621 O O . PRO A 1 85 ? 12.536 -11.166 -14.021 1.00 92.00 85 PRO A O 1
ATOM 624 N N . ASP A 1 86 ? 10.846 -12.204 -12.998 1.00 89.62 86 ASP A N 1
ATOM 625 C CA . ASP A 1 86 ? 10.489 -13.083 -14.117 1.00 89.62 86 ASP A CA 1
ATOM 626 C C . ASP A 1 86 ? 8.974 -13.194 -14.360 1.00 89.62 86 ASP A C 1
ATOM 628 O O . ASP A 1 86 ? 8.527 -14.020 -15.158 1.00 89.62 86 ASP A O 1
ATOM 632 N N . GLY A 1 87 ? 8.167 -12.354 -13.707 1.00 86.00 87 GLY A N 1
ATOM 633 C CA . GLY A 1 87 ? 6.713 -12.457 -13.760 1.00 86.00 87 GLY A CA 1
ATOM 634 C C . GLY A 1 87 ? 5.975 -11.127 -13.722 1.00 86.00 87 GLY A C 1
ATOM 635 O O . GLY A 1 87 ? 6.547 -10.050 -13.534 1.00 86.00 87 GLY A O 1
ATOM 636 N N . ASP A 1 88 ? 4.656 -11.231 -13.900 1.00 90.56 88 ASP A N 1
ATOM 637 C CA . ASP A 1 88 ? 3.749 -10.102 -13.738 1.00 90.56 88 ASP A CA 1
ATOM 638 C C . ASP A 1 88 ? 3.410 -9.899 -12.261 1.00 90.56 88 ASP A C 1
ATOM 640 O O . ASP A 1 88 ? 2.807 -10.755 -11.608 1.00 90.56 88 ASP A O 1
ATOM 644 N N . LEU A 1 89 ? 3.778 -8.737 -11.738 1.00 94.25 89 LEU A N 1
ATOM 645 C CA . LEU A 1 89 ? 3.426 -8.298 -10.406 1.00 94.25 89 LEU A CA 1
ATOM 646 C C . LEU A 1 89 ? 2.118 -7.520 -10.502 1.00 94.25 89 LEU A C 1
ATOM 648 O O . LEU A 1 89 ? 2.077 -6.383 -10.971 1.00 94.25 89 LEU A O 1
ATOM 652 N N . THR A 1 90 ? 1.023 -8.157 -10.101 1.00 96.00 90 THR A N 1
ATOM 653 C CA . THR A 1 90 ? -0.279 -7.486 -10.040 1.00 96.00 90 THR A CA 1
ATOM 654 C C . THR A 1 90 ? -0.303 -6.461 -8.908 1.00 96.0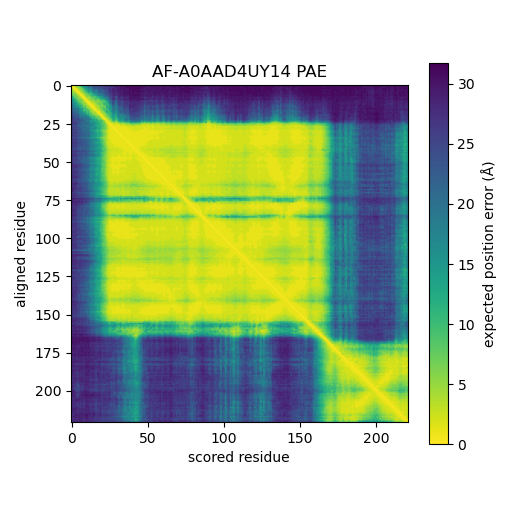0 90 THR A C 1
ATOM 656 O O . THR A 1 90 ? 0.447 -6.590 -7.936 1.00 96.00 90 THR A O 1
ATOM 659 N N . ALA A 1 91 ? -1.214 -5.485 -8.977 1.00 96.81 91 ALA A N 1
ATOM 660 C CA . ALA A 1 91 ? -1.401 -4.498 -7.912 1.00 96.81 91 ALA A CA 1
ATOM 661 C C . ALA A 1 91 ? -1.583 -5.159 -6.540 1.00 96.81 91 ALA A C 1
ATOM 663 O O . ALA A 1 91 ? -0.937 -4.790 -5.561 1.00 96.81 91 ALA A O 1
ATOM 664 N N . LYS A 1 92 ? -2.423 -6.200 -6.485 1.00 96.00 92 LYS A N 1
ATOM 665 C CA . LYS A 1 92 ? -2.658 -6.949 -5.252 1.00 96.00 92 LYS A CA 1
ATOM 666 C C . LYS A 1 92 ? -1.390 -7.653 -4.762 1.00 96.00 92 LYS A C 1
ATOM 668 O O . LYS A 1 92 ? -1.109 -7.590 -3.572 1.00 96.00 92 LYS A O 1
ATOM 673 N N . LEU A 1 93 ? -0.636 -8.310 -5.646 1.00 96.69 93 LEU A N 1
ATOM 674 C CA . LEU A 1 93 ? 0.582 -9.025 -5.252 1.00 96.69 93 LEU A CA 1
ATOM 675 C C . LEU A 1 93 ? 1.664 -8.074 -4.729 1.00 96.69 93 LEU A C 1
ATOM 677 O O . LEU A 1 93 ? 2.292 -8.396 -3.725 1.00 96.69 93 LEU A O 1
ATOM 681 N N . ALA A 1 94 ? 1.842 -6.902 -5.346 1.00 98.00 94 ALA A N 1
ATOM 682 C CA . ALA A 1 94 ? 2.762 -5.877 -4.847 1.00 98.00 94 ALA A CA 1
ATOM 683 C C . ALA A 1 94 ? 2.392 -5.434 -3.421 1.00 98.00 94 ALA A C 1
ATOM 685 O O . ALA A 1 94 ? 3.229 -5.442 -2.520 1.00 98.00 94 ALA A O 1
ATOM 686 N N . VAL A 1 95 ? 1.112 -5.123 -3.187 1.00 98.50 95 VAL A N 1
ATOM 687 C CA . VAL A 1 95 ? 0.639 -4.714 -1.857 1.00 98.50 95 VAL A CA 1
ATOM 688 C C . VAL A 1 95 ? 0.739 -5.860 -0.849 1.00 98.50 95 VAL A C 1
ATOM 690 O O . VAL A 1 95 ? 1.159 -5.639 0.283 1.00 98.50 95 VAL A O 1
ATOM 693 N N . ASP A 1 96 ? 0.408 -7.091 -1.242 1.00 97.44 96 ASP A N 1
ATOM 694 C CA . ASP A 1 96 ? 0.531 -8.268 -0.376 1.00 97.44 96 ASP A CA 1
ATOM 695 C C . ASP A 1 96 ? 1.990 -8.517 0.048 1.00 97.44 96 ASP A C 1
ATOM 697 O O . ASP A 1 96 ? 2.223 -8.886 1.200 1.00 97.44 96 ASP A O 1
ATOM 701 N N . GLN A 1 97 ? 2.968 -8.292 -0.843 1.00 97.38 97 GLN A N 1
ATOM 702 C CA . GLN A 1 97 ? 4.397 -8.393 -0.518 1.00 97.38 97 GLN A CA 1
ATOM 703 C C . GLN A 1 97 ? 4.795 -7.396 0.574 1.00 97.38 97 GLN A C 1
ATOM 705 O O . GLN A 1 97 ? 5.421 -7.791 1.556 1.00 97.38 97 GLN A O 1
ATOM 710 N N . TRP A 1 98 ? 4.373 -6.134 0.460 1.00 98.44 98 TRP A N 1
ATOM 711 C CA . TRP A 1 98 ? 4.603 -5.134 1.507 1.00 98.44 98 TRP A CA 1
ATOM 712 C C . TRP A 1 98 ? 3.884 -5.494 2.808 1.00 98.44 98 TRP A C 1
ATOM 714 O O . TRP A 1 98 ? 4.450 -5.386 3.890 1.00 98.44 98 TRP A O 1
ATOM 724 N N . VAL A 1 99 ? 2.643 -5.977 2.719 1.00 98.12 99 VAL A N 1
ATOM 725 C CA . VAL A 1 99 ? 1.839 -6.369 3.886 1.00 98.12 99 VAL A CA 1
ATOM 726 C C . VAL A 1 99 ? 2.406 -7.596 4.603 1.00 98.12 99 VAL A C 1
ATOM 728 O O . VAL A 1 99 ? 2.163 -7.761 5.800 1.00 98.12 99 VAL A O 1
ATOM 731 N N . ALA A 1 100 ? 3.172 -8.452 3.925 1.00 97.38 100 ALA A N 1
ATOM 732 C CA . ALA A 1 100 ? 3.789 -9.627 4.534 1.00 97.38 100 ALA A CA 1
ATOM 733 C C . ALA A 1 100 ? 4.780 -9.270 5.656 1.00 97.38 100 ALA A C 1
ATOM 735 O O . ALA A 1 100 ? 4.888 -10.028 6.624 1.00 97.38 100 ALA A O 1
ATOM 736 N N . GLU A 1 101 ? 5.415 -8.092 5.599 1.00 97.50 101 GLU A N 1
ATOM 737 C CA . GLU A 1 101 ? 6.333 -7.617 6.646 1.00 97.50 101 GLU A CA 1
ATOM 738 C C . GLU A 1 101 ? 5.649 -7.441 8.015 1.00 97.50 101 GLU A C 1
ATOM 740 O O . GLU A 1 101 ? 6.315 -7.425 9.049 1.00 97.50 101 GLU A O 1
ATOM 745 N N . LYS A 1 102 ? 4.307 -7.392 8.065 1.00 95.31 102 LYS A N 1
ATOM 746 C CA . LYS A 1 102 ? 3.541 -7.351 9.324 1.00 95.31 102 LYS A CA 1
ATOM 747 C C . LYS A 1 102 ? 3.904 -8.476 10.297 1.00 95.31 102 LYS A C 1
ATOM 749 O O . LYS A 1 102 ? 3.668 -8.331 11.492 1.00 95.31 102 LYS A O 1
ATOM 754 N N . ALA A 1 103 ? 4.393 -9.611 9.788 1.00 95.75 103 ALA A N 1
ATOM 755 C CA . ALA A 1 103 ? 4.789 -10.756 10.603 1.00 95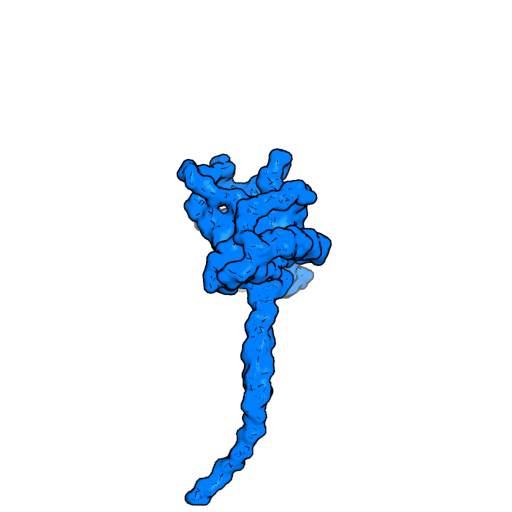.75 103 ALA A CA 1
ATOM 756 C C . ALA A 1 103 ? 5.982 -10.435 11.518 1.00 95.75 103 ALA A C 1
ATOM 758 O O . ALA A 1 103 ? 6.117 -11.049 12.574 1.00 95.75 103 ALA A O 1
ATOM 759 N N . ASP A 1 104 ? 6.800 -9.456 11.126 1.00 95.25 104 ASP A N 1
ATOM 760 C CA . ASP A 1 104 ? 8.007 -9.032 11.828 1.00 95.25 104 ASP A CA 1
ATOM 761 C C . ASP A 1 104 ? 7.809 -7.706 12.599 1.00 95.25 104 ASP A C 1
ATOM 763 O O . ASP A 1 104 ? 8.751 -7.212 13.219 1.00 95.25 104 ASP A O 1
ATOM 767 N N . TYR A 1 105 ? 6.608 -7.114 12.585 1.00 94.38 105 TYR A N 1
ATOM 768 C CA . TYR A 1 105 ? 6.329 -5.807 13.191 1.00 94.38 105 TYR A CA 1
ATOM 769 C C . TYR A 1 105 ? 5.597 -5.914 14.540 1.00 94.38 105 TYR A C 1
ATOM 771 O O . TYR A 1 105 ? 4.516 -6.501 14.635 1.00 94.38 105 TYR A O 1
ATOM 779 N N . ASP A 1 106 ? 6.148 -5.282 15.581 1.00 90.12 106 ASP A N 1
ATOM 780 C CA . ASP A 1 106 ? 5.532 -5.175 16.908 1.00 90.12 106 ASP A CA 1
ATOM 781 C C . ASP A 1 106 ? 4.894 -3.790 17.110 1.00 90.12 106 ASP A C 1
ATOM 783 O O . ASP A 1 106 ? 5.574 -2.771 17.235 1.00 90.12 106 ASP A O 1
ATOM 787 N N . TYR A 1 107 ? 3.562 -3.756 17.198 1.00 87.94 107 TYR A N 1
ATOM 788 C CA . TYR A 1 107 ? 2.780 -2.531 17.410 1.00 87.94 107 TYR A CA 1
ATOM 789 C C . TYR A 1 107 ? 2.906 -1.939 18.814 1.00 87.94 107 TYR A C 1
ATOM 791 O O . TYR A 1 107 ? 2.598 -0.763 18.998 1.00 87.94 107 TYR A O 1
ATOM 799 N N . LYS A 1 108 ? 3.278 -2.737 19.824 1.00 85.00 108 LYS A N 1
ATOM 800 C CA . LYS A 1 108 ? 3.410 -2.250 21.206 1.00 85.00 108 LYS A CA 1
ATOM 801 C C . LYS A 1 108 ? 4.657 -1.398 21.353 1.00 85.00 108 LYS A C 1
ATOM 803 O O . LYS A 1 108 ? 4.623 -0.373 22.026 1.00 85.00 108 LYS A O 1
ATOM 808 N N . THR A 1 109 ? 5.746 -1.847 20.743 1.00 86.88 109 THR A N 1
ATOM 809 C CA . THR A 1 109 ? 7.040 -1.162 20.772 1.00 86.88 109 THR A CA 1
ATOM 810 C C . THR A 1 109 ? 7.258 -0.278 19.552 1.00 86.88 109 THR A C 1
ATOM 812 O O . THR A 1 109 ? 8.169 0.542 19.576 1.00 86.88 109 THR A O 1
ATOM 815 N N . ASN A 1 110 ? 6.417 -0.402 18.518 1.00 88.12 110 ASN A N 1
ATOM 816 C CA . ASN A 1 110 ? 6.565 0.282 17.235 1.00 88.12 110 ASN A CA 1
ATOM 817 C C . ASN A 1 110 ? 7.926 -0.028 16.582 1.00 88.12 110 ASN A C 1
ATOM 819 O O . ASN A 1 110 ? 8.626 0.863 16.102 1.00 88.12 110 ASN A O 1
ATOM 823 N N . THR A 1 111 ? 8.326 -1.302 16.606 1.00 90.19 111 THR A N 1
ATOM 824 C CA . THR A 1 111 ? 9.629 -1.757 16.101 1.00 90.19 111 THR A CA 1
ATOM 825 C C . THR A 1 111 ? 9.489 -2.942 15.162 1.00 90.19 111 THR A C 1
ATOM 827 O O . THR A 1 111 ? 8.615 -3.787 15.336 1.00 90.19 111 THR A O 1
ATOM 830 N N . CYS A 1 112 ? 10.413 -3.040 14.211 1.00 94.44 112 CYS A N 1
ATOM 831 C CA . CYS A 1 112 ? 10.604 -4.239 13.406 1.00 94.44 112 CYS A CA 1
ATOM 832 C C . CYS A 1 112 ? 11.550 -5.218 14.115 1.00 94.44 112 CYS A C 1
ATOM 834 O O . CYS A 1 112 ? 12.448 -4.795 14.851 1.00 94.44 112 CYS A O 1
ATOM 836 N N . ALA A 1 113 ? 11.373 -6.516 13.884 1.00 95.62 113 ALA A N 1
ATOM 837 C CA . ALA A 1 113 ? 12.264 -7.535 14.414 1.00 95.62 113 ALA A CA 1
ATOM 838 C C . ALA A 1 113 ? 13.718 -7.323 13.926 1.00 95.62 113 ALA A C 1
ATOM 840 O O . ALA A 1 113 ? 13.940 -6.824 12.817 1.00 95.62 113 ALA A O 1
ATOM 841 N N . PRO A 1 114 ? 14.735 -7.694 14.728 1.00 95.00 114 PRO A N 1
ATOM 842 C CA . PRO A 1 114 ? 16.132 -7.487 14.358 1.00 95.00 114 PRO A CA 1
ATOM 843 C C . PRO A 1 114 ? 16.484 -8.116 13.002 1.00 95.00 114 PRO A C 1
ATOM 845 O O . PRO A 1 114 ? 16.218 -9.294 12.766 1.00 95.00 114 PRO A O 1
ATOM 848 N N . GLY A 1 115 ? 17.095 -7.327 12.113 1.00 95.19 115 GLY A N 1
ATOM 849 C CA . GLY A 1 115 ? 17.484 -7.768 10.766 1.00 95.19 115 GLY A CA 1
ATOM 850 C C . GLY A 1 115 ? 16.325 -7.911 9.770 1.00 95.19 115 GLY A C 1
ATOM 851 O O . GLY A 1 115 ? 16.538 -8.424 8.672 1.00 95.19 115 GLY A O 1
ATOM 852 N N . LYS A 1 116 ? 15.112 -7.483 10.134 1.00 95.69 116 LYS A N 1
ATOM 853 C CA . LYS A 1 116 ? 13.930 -7.475 9.264 1.00 95.69 116 LYS A CA 1
ATOM 854 C C . LYS A 1 116 ? 13.619 -6.072 8.753 1.00 95.69 116 LYS A C 1
ATOM 856 O O . LYS A 1 116 ? 14.135 -5.077 9.261 1.00 95.69 116 LYS A O 1
ATOM 861 N N . GLN A 1 117 ? 12.769 -6.014 7.734 1.00 93.81 117 GLN A N 1
ATOM 862 C CA . GLN A 1 117 ? 12.256 -4.779 7.151 1.00 93.81 117 GLN A CA 1
ATOM 863 C C . GLN A 1 117 ? 10.750 -4.739 7.367 1.00 93.81 117 GLN A C 1
ATOM 865 O O . GLN A 1 117 ? 10.079 -5.737 7.136 1.00 93.81 117 GLN A O 1
ATOM 870 N N . CYS A 1 118 ? 10.255 -3.603 7.849 1.00 96.00 118 CYS A N 1
ATOM 871 C CA . CYS A 1 118 ? 8.829 -3.368 8.079 1.00 96.00 118 CYS A CA 1
ATOM 872 C C . CYS A 1 118 ? 8.361 -2.032 7.489 1.00 96.00 118 CYS A C 1
ATOM 874 O O . CYS A 1 118 ? 7.220 -1.636 7.709 1.00 96.00 118 CYS A O 1
ATOM 876 N N . GLY A 1 119 ? 9.253 -1.309 6.799 1.00 95.25 119 GLY A N 1
ATOM 877 C CA . GLY A 1 119 ? 8.999 0.047 6.317 1.00 95.25 119 GLY A CA 1
ATOM 878 C C . GLY A 1 119 ? 7.889 0.104 5.273 1.00 95.25 119 GLY A C 1
ATOM 879 O O . GLY A 1 119 ? 7.090 1.045 5.284 1.00 95.25 119 GLY A O 1
ATOM 880 N N . HIS A 1 120 ? 7.789 -0.921 4.421 1.00 97.81 120 HIS A N 1
ATOM 881 C CA . HIS A 1 120 ? 6.734 -0.978 3.424 1.00 97.81 120 HIS A CA 1
ATOM 882 C C . HIS A 1 120 ? 5.387 -1.226 4.092 1.00 97.81 120 HIS A C 1
ATOM 884 O O . HIS A 1 120 ? 4.409 -0.534 3.790 1.00 97.81 120 HIS A O 1
ATOM 890 N N . TYR A 1 121 ? 5.342 -2.164 5.045 1.00 97.81 121 TYR A N 1
ATOM 891 C CA . TYR A 1 121 ? 4.130 -2.418 5.811 1.00 97.81 121 TYR A CA 1
ATOM 892 C C . TYR A 1 121 ? 3.677 -1.186 6.587 1.00 97.81 121 TYR A C 1
ATOM 894 O O . TYR A 1 121 ? 2.514 -0.790 6.486 1.00 97.81 121 TYR A O 1
ATOM 902 N N . THR A 1 122 ? 4.581 -0.550 7.335 1.00 96.69 122 THR A N 1
ATOM 903 C CA . THR A 1 122 ? 4.225 0.612 8.150 1.00 96.69 122 THR A CA 1
ATOM 904 C C . THR A 1 122 ? 3.728 1.771 7.301 1.00 96.69 122 THR A C 1
ATOM 906 O O . THR A 1 122 ? 2.818 2.458 7.750 1.00 96.69 122 THR A O 1
ATOM 909 N N . GLN A 1 123 ? 4.227 1.949 6.072 1.00 97.75 123 GLN A N 1
ATOM 910 C CA . GLN A 1 123 ? 3.680 2.924 5.124 1.00 97.75 123 GLN A CA 1
ATOM 911 C C . GLN A 1 123 ? 2.250 2.565 4.681 1.00 97.75 123 GLN A C 1
ATOM 913 O O . GLN A 1 123 ? 1.371 3.429 4.717 1.00 97.75 123 GLN A O 1
ATOM 918 N N . VAL A 1 124 ? 1.977 1.304 4.321 1.00 98.12 124 VAL A N 1
ATOM 919 C CA . VAL A 1 124 ? 0.623 0.850 3.925 1.00 98.12 124 VAL A CA 1
ATOM 920 C C . VAL A 1 124 ? -0.399 1.128 5.036 1.00 98.12 124 VAL A C 1
ATOM 922 O O . VAL A 1 124 ? -1.513 1.597 4.777 1.00 98.12 124 VAL A O 1
ATOM 925 N N . VAL A 1 125 ? -0.018 0.866 6.289 1.00 96.56 125 VAL A N 1
ATOM 926 C CA . VAL A 1 125 ? -0.870 1.076 7.472 1.00 96.56 125 VAL A CA 1
ATOM 927 C C . VAL A 1 125 ? -0.519 2.341 8.262 1.00 96.56 125 VAL A C 1
ATOM 929 O O . VAL A 1 125 ? -0.788 2.420 9.463 1.00 96.56 125 VAL A O 1
ATOM 932 N N . TRP A 1 126 ? 0.063 3.354 7.616 1.00 95.94 126 TRP A N 1
ATOM 933 C CA . TRP A 1 126 ? 0.377 4.609 8.296 1.00 95.94 126 TRP A CA 1
ATOM 934 C C . TRP A 1 126 ? -0.906 5.385 8.591 1.00 95.94 126 TRP A C 1
ATOM 936 O O . TRP A 1 126 ? -1.760 5.542 7.714 1.00 95.94 126 TRP A O 1
ATOM 946 N N . ARG A 1 127 ? -1.074 5.865 9.830 1.00 91.00 127 ARG A N 1
ATOM 947 C CA . ARG A 1 127 ? -2.367 6.408 10.284 1.00 91.00 127 ARG A CA 1
ATOM 948 C C . ARG A 1 127 ? -2.776 7.676 9.553 1.00 91.00 127 ARG A C 1
ATOM 950 O O . ARG A 1 127 ? -3.962 7.878 9.327 1.00 91.00 127 ARG A O 1
ATOM 957 N N . ASP A 1 128 ? -1.802 8.526 9.255 1.00 91.75 128 ASP A N 1
ATOM 958 C CA . ASP A 1 128 ? -2.054 9.854 8.698 1.00 91.75 128 ASP A CA 1
ATOM 959 C C . ASP A 1 128 ? -2.142 9.842 7.172 1.00 91.75 128 ASP A C 1
ATOM 961 O O . ASP A 1 128 ? -2.737 10.747 6.604 1.00 91.75 128 ASP A O 1
ATOM 965 N N . THR A 1 129 ? -1.600 8.810 6.519 1.00 96.25 129 THR A N 1
ATOM 966 C CA . THR A 1 129 ? -1.679 8.646 5.066 1.00 96.25 129 THR A CA 1
ATOM 967 C C . THR A 1 129 ? -3.127 8.399 4.651 1.00 96.25 129 THR A C 1
ATOM 969 O O . THR A 1 129 ? -3.758 7.447 5.129 1.00 96.25 129 THR A O 1
ATOM 972 N N . GLY A 1 130 ? -3.627 9.253 3.758 1.00 95.62 130 GLY A N 1
ATOM 973 C CA . GLY A 1 130 ? -4.999 9.220 3.250 1.00 95.62 130 GLY A CA 1
ATOM 974 C C . GLY A 1 130 ? -5.095 9.046 1.736 1.00 95.62 130 GLY A C 1
ATOM 975 O O . GLY A 1 130 ? -6.152 8.658 1.253 1.00 95.62 130 GLY A O 1
ATOM 976 N N . LEU A 1 131 ? -4.009 9.278 0.996 1.00 98.19 131 LEU A N 1
ATOM 977 C CA . LEU A 1 131 ? -3.974 9.187 -0.461 1.00 98.19 131 LEU A CA 1
ATOM 978 C C . LEU A 1 131 ? -2.879 8.229 -0.930 1.00 98.19 131 LEU A C 1
ATOM 980 O O . LEU A 1 131 ? -1.807 8.147 -0.321 1.00 98.19 131 LEU A O 1
ATOM 984 N N . VAL A 1 132 ? -3.150 7.525 -2.028 1.00 98.75 132 VAL A N 1
ATOM 985 C CA . VAL A 1 132 ? -2.171 6.695 -2.735 1.00 98.75 132 VAL A CA 1
ATOM 986 C C . VAL A 1 132 ? -2.313 6.855 -4.244 1.00 98.75 132 VAL A C 1
ATOM 988 O O . VAL A 1 132 ? -3.422 6.933 -4.767 1.00 98.75 132 VAL A O 1
ATOM 991 N N . GLY A 1 133 ? -1.195 6.820 -4.957 1.00 98.56 133 GLY A N 1
ATOM 992 C CA . GLY A 1 133 ? -1.178 6.671 -6.407 1.00 98.56 133 GLY A CA 1
ATOM 993 C C . GLY A 1 133 ? -0.038 5.755 -6.819 1.00 98.56 133 GLY A C 1
ATOM 994 O O . GLY A 1 133 ? 1.069 5.857 -6.294 1.00 98.56 133 GLY A O 1
ATOM 995 N N . CYS A 1 134 ? -0.314 4.818 -7.720 1.00 98.62 134 CYS A N 1
ATOM 996 C CA . CYS A 1 134 ? 0.620 3.752 -8.071 1.00 98.62 134 CYS A CA 1
ATOM 997 C C . CYS A 1 134 ? 0.801 3.608 -9.579 1.00 98.62 134 CYS A C 1
ATOM 999 O O . CYS A 1 134 ? -0.094 3.909 -10.368 1.00 98.62 134 CYS A O 1
ATOM 1001 N N . ALA A 1 135 ? 1.937 3.047 -9.977 1.00 97.88 135 ALA A N 1
ATOM 1002 C CA . ALA A 1 135 ? 2.216 2.698 -11.357 1.00 97.88 135 ALA A CA 1
ATOM 1003 C C . ALA A 1 135 ? 3.010 1.400 -11.460 1.00 97.88 135 ALA A C 1
ATOM 1005 O O . ALA A 1 135 ? 3.819 1.074 -10.592 1.00 97.88 135 ALA A O 1
ATOM 1006 N N . LYS A 1 136 ? 2.794 0.689 -12.569 1.00 97.62 136 LYS A N 1
ATOM 1007 C CA . LYS A 1 136 ? 3.546 -0.506 -12.943 1.00 97.62 136 LYS A CA 1
ATOM 1008 C C . LYS A 1 136 ? 4.228 -0.305 -14.288 1.00 97.62 136 LYS A C 1
ATOM 1010 O O . LYS A 1 136 ? 3.605 0.209 -15.218 1.00 97.62 136 LYS A O 1
ATOM 1015 N N . VAL A 1 137 ? 5.456 -0.795 -14.407 1.00 96.81 137 VAL A N 1
ATOM 1016 C CA . VAL A 1 137 ? 6.179 -0.919 -15.677 1.00 96.81 137 VAL A CA 1
ATOM 1017 C C . VAL A 1 137 ? 6.700 -2.340 -15.865 1.00 96.81 137 VAL A C 1
ATOM 1019 O O . VAL A 1 137 ? 6.881 -3.086 -14.900 1.00 96.81 137 VAL A O 1
ATOM 1022 N N . GLN A 1 138 ? 6.931 -2.713 -17.121 1.00 96.25 138 GLN A N 1
ATOM 1023 C CA . GLN A 1 138 ? 7.659 -3.930 -17.459 1.00 96.25 138 GLN A CA 1
ATOM 1024 C C . GLN A 1 138 ? 9.155 -3.618 -17.527 1.00 96.25 138 GLN A C 1
ATOM 1026 O O . GLN A 1 138 ? 9.556 -2.620 -18.125 1.00 96.25 138 GLN A O 1
ATOM 1031 N N . CYS A 1 139 ? 9.961 -4.480 -16.920 1.00 96.81 139 CYS A N 1
ATOM 1032 C CA . CYS A 1 139 ? 11.412 -4.374 -16.907 1.00 96.81 139 CYS A CA 1
ATOM 1033 C C . CYS A 1 139 ? 12.003 -4.853 -18.235 1.00 96.81 139 CYS A C 1
ATOM 1035 O O . CYS A 1 139 ? 11.457 -5.761 -18.865 1.00 96.81 139 CYS A O 1
ATOM 1037 N N . ALA A 1 140 ? 13.158 -4.318 -18.636 1.00 95.25 140 ALA A N 1
ATOM 1038 C CA . ALA A 1 140 ? 13.830 -4.706 -19.881 1.00 95.25 140 ALA A CA 1
ATOM 1039 C C . ALA A 1 140 ? 14.157 -6.212 -19.959 1.00 95.25 140 ALA A C 1
ATOM 1041 O O . ALA A 1 140 ? 14.158 -6.790 -21.043 1.00 95.25 140 ALA A O 1
ATOM 1042 N N . TYR A 1 141 ? 14.389 -6.859 -18.814 1.00 92.81 141 TYR A N 1
ATOM 1043 C CA . TYR A 1 141 ? 14.636 -8.302 -18.708 1.00 92.81 141 TYR A CA 1
ATOM 1044 C C . TYR A 1 141 ? 13.358 -9.157 -18.604 1.00 92.81 141 TYR A C 1
ATOM 1046 O O . TYR A 1 141 ? 13.447 -10.368 -18.426 1.00 92.81 141 TYR A O 1
ATOM 1054 N N . GLY A 1 142 ? 12.170 -8.555 -18.721 1.00 92.00 142 GLY A N 1
ATOM 1055 C CA . GLY A 1 142 ? 10.886 -9.263 -18.765 1.00 92.00 142 GLY A CA 1
ATOM 1056 C C . GLY A 1 142 ? 10.131 -9.351 -17.437 1.00 92.00 142 GLY A C 1
ATOM 1057 O O . GLY A 1 142 ? 8.959 -9.724 -17.459 1.00 92.00 142 GLY A O 1
ATOM 1058 N N . GLY A 1 143 ? 10.752 -8.961 -16.320 1.00 95.44 143 GLY A N 1
ATOM 1059 C CA . GLY A 1 143 ? 10.086 -8.807 -15.026 1.00 95.44 143 GLY A CA 1
ATOM 1060 C C . GLY A 1 143 ? 9.147 -7.599 -14.962 1.00 95.44 143 GLY A C 1
ATOM 1061 O O . GLY A 1 143 ? 8.861 -6.938 -15.964 1.00 95.44 143 GLY A O 1
ATOM 1062 N N . SER A 1 144 ? 8.680 -7.271 -13.763 1.00 96.81 144 SER A N 1
ATOM 1063 C CA . SER A 1 144 ? 7.797 -6.125 -13.530 1.00 96.81 144 SER A CA 1
ATOM 1064 C C . SER A 1 144 ? 8.171 -5.358 -12.271 1.00 96.81 144 SER A C 1
ATOM 1066 O O . SER A 1 144 ? 8.724 -5.915 -11.324 1.00 96.81 144 SER A O 1
ATOM 1068 N N . TYR A 1 145 ? 7.856 -4.067 -12.273 1.00 97.88 145 TYR A N 1
ATOM 1069 C CA . TYR A 1 145 ? 8.201 -3.136 -11.209 1.00 97.88 145 TYR A CA 1
ATOM 1070 C C . TYR A 1 145 ? 7.019 -2.235 -10.892 1.00 97.88 145 TYR 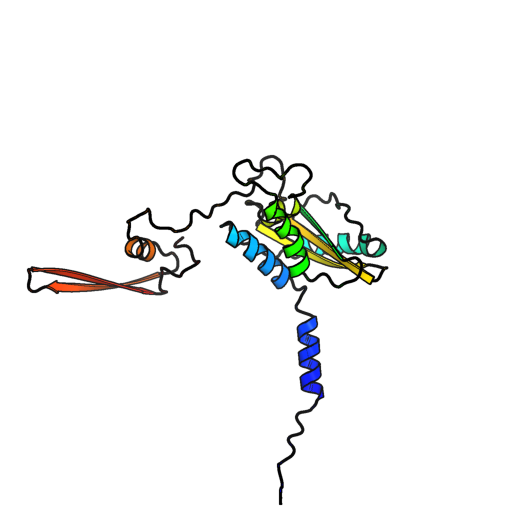A C 1
ATOM 1072 O O . TYR A 1 145 ? 6.386 -1.691 -11.801 1.00 97.88 145 TYR A O 1
ATOM 1080 N N . VAL A 1 146 ? 6.721 -2.096 -9.605 1.00 98.38 146 VAL A N 1
ATOM 1081 C CA . VAL A 1 146 ? 5.598 -1.322 -9.081 1.00 98.38 146 VAL A CA 1
ATOM 1082 C C . VAL A 1 146 ? 6.116 -0.273 -8.109 1.00 98.38 146 VAL A C 1
ATOM 1084 O O . VAL A 1 146 ? 6.899 -0.577 -7.210 1.00 98.38 146 VAL A O 1
ATOM 1087 N N . VAL A 1 147 ? 5.621 0.949 -8.272 1.00 98.19 147 VAL A N 1
ATOM 1088 C CA . VAL A 1 147 ? 5.847 2.079 -7.367 1.00 98.19 147 VAL A CA 1
ATOM 1089 C C . VAL A 1 147 ? 4.495 2.557 -6.871 1.00 98.19 147 VAL A C 1
ATOM 1091 O O . VAL A 1 147 ? 3.582 2.726 -7.677 1.00 98.19 147 VAL A O 1
ATOM 1094 N N . CYS A 1 148 ? 4.375 2.811 -5.572 1.00 98.56 148 CYS A N 1
ATOM 1095 C CA . CYS A 1 148 ? 3.259 3.559 -5.001 1.00 98.56 148 CYS A CA 1
ATOM 1096 C C . CYS A 1 148 ? 3.792 4.763 -4.230 1.00 98.56 148 CYS A C 1
ATOM 1098 O O . CYS A 1 148 ? 4.699 4.612 -3.410 1.00 98.56 148 CYS A O 1
ATOM 1100 N N . HIS A 1 149 ? 3.203 5.930 -4.476 1.00 98.56 149 HIS A N 1
ATOM 1101 C CA . HIS A 1 149 ? 3.426 7.163 -3.730 1.00 98.56 149 HIS A CA 1
ATOM 1102 C C . HIS A 1 149 ? 2.259 7.441 -2.784 1.00 98.56 149 HIS A C 1
ATOM 1104 O O . HIS A 1 149 ? 1.114 7.118 -3.102 1.00 98.56 149 HIS A O 1
ATOM 1110 N N . TYR A 1 150 ? 2.558 8.029 -1.626 1.00 98.19 150 TYR A N 1
ATOM 1111 C CA . TYR A 1 150 ? 1.617 8.216 -0.520 1.00 98.19 150 TYR A CA 1
ATOM 1112 C C . TYR A 1 150 ? 1.630 9.651 -0.003 1.00 98.19 150 TYR A C 1
ATOM 1114 O O . TYR A 1 150 ? 2.707 10.226 0.191 1.00 98.19 150 TYR A O 1
ATOM 1122 N N . ASP A 1 151 ? 0.447 10.180 0.311 1.00 96.00 151 ASP A N 1
ATOM 1123 C CA . ASP A 1 151 ? 0.294 11.498 0.929 1.00 96.00 151 ASP A CA 1
ATOM 1124 C C . ASP A 1 151 ? -0.719 11.490 2.097 1.00 96.00 151 ASP A C 1
ATOM 1126 O O . ASP A 1 151 ? -1.797 10.887 2.001 1.00 96.00 151 ASP A O 1
ATOM 1130 N N . PRO A 1 152 ? -0.397 12.136 3.231 1.00 94.94 152 PRO A N 1
ATOM 1131 C CA . PRO A 1 152 ? 0.946 12.499 3.685 1.00 94.94 152 PRO A CA 1
ATOM 1132 C C . PRO A 1 152 ? 1.912 11.309 3.716 1.00 94.94 152 PRO A C 1
ATOM 1134 O O . PRO A 1 152 ? 1.499 10.159 3.914 1.00 94.94 152 PRO A O 1
ATOM 1137 N N . ALA A 1 153 ? 3.207 11.595 3.559 1.00 94.19 153 ALA A N 1
ATOM 1138 C CA . ALA A 1 153 ? 4.265 10.597 3.660 1.00 94.19 153 ALA A CA 1
ATOM 1139 C C . ALA A 1 153 ? 4.239 9.889 5.026 1.00 94.19 153 ALA A C 1
ATOM 1141 O O . ALA A 1 153 ? 4.169 10.522 6.086 1.00 94.19 153 ALA A O 1
ATOM 1142 N N . GLY A 1 154 ? 4.308 8.559 5.001 1.00 91.88 154 GLY A N 1
ATOM 1143 C CA . GLY A 1 154 ? 4.462 7.749 6.200 1.00 91.88 154 GLY A CA 1
ATOM 1144 C C . GLY A 1 154 ? 5.905 7.726 6.689 1.00 91.88 154 GLY A C 1
ATOM 1145 O O . GLY A 1 154 ? 6.769 8.429 6.168 1.00 91.88 154 GLY A O 1
ATOM 1146 N N . ASN A 1 155 ? 6.167 6.929 7.729 1.00 89.88 155 ASN A N 1
ATOM 1147 C CA . ASN A 1 155 ? 7.512 6.691 8.276 1.00 89.88 155 ASN A CA 1
ATOM 1148 C C . ASN A 1 155 ? 8.302 7.975 8.612 1.00 89.88 155 ASN A C 1
ATOM 1150 O O . ASN A 1 155 ? 9.529 7.967 8.681 1.00 89.88 155 ASN A O 1
ATOM 1154 N N . SER A 1 156 ? 7.588 9.079 8.832 1.00 80.38 156 SER A N 1
ATOM 1155 C CA . SER A 1 156 ? 8.155 10.412 9.013 1.00 80.38 156 SER A CA 1
ATOM 1156 C C . SER A 1 156 ? 8.215 10.787 10.490 1.00 80.38 156 SER A C 1
ATOM 1158 O O . SER A 1 156 ? 7.331 10.437 11.279 1.00 80.38 156 SER A O 1
ATOM 1160 N N . VAL A 1 157 ? 9.256 11.531 10.871 1.00 70.75 157 VAL A N 1
ATOM 1161 C CA . VAL A 1 157 ? 9.430 12.031 12.242 1.00 70.75 157 VAL A CA 1
ATOM 1162 C C . VAL A 1 157 ? 8.241 12.920 12.615 1.00 70.75 157 VAL A C 1
ATOM 1164 O O . VAL A 1 157 ? 7.929 13.875 11.912 1.00 70.75 157 VAL A O 1
ATOM 1167 N N . GLY A 1 158 ? 7.570 12.601 13.724 1.00 64.38 158 GLY A N 1
ATOM 1168 C CA . GLY A 1 158 ? 6.398 13.339 14.211 1.00 64.38 158 GLY A CA 1
ATOM 1169 C C . GLY A 1 158 ? 5.049 12.881 13.638 1.00 64.38 158 GLY A C 1
ATOM 1170 O O . GLY A 1 158 ? 4.016 13.313 14.146 1.00 64.38 158 GLY A O 1
ATOM 1171 N N . GLY A 1 159 ? 5.036 11.987 12.643 1.00 71.38 159 GLY A N 1
ATOM 1172 C CA . GLY A 1 159 ? 3.813 11.334 12.165 1.00 71.38 159 GLY A CA 1
ATOM 1173 C C . GLY A 1 159 ? 3.326 10.234 13.114 1.00 71.38 159 GLY A C 1
ATOM 1174 O O . GLY A 1 159 ? 4.088 9.704 13.929 1.00 71.38 159 GLY A O 1
ATOM 1175 N N . ARG A 1 160 ? 2.045 9.860 13.018 1.00 76.19 160 ARG A N 1
ATOM 1176 C CA . ARG A 1 160 ? 1.464 8.810 13.866 1.00 76.19 160 ARG A CA 1
ATOM 1177 C C . ARG A 1 160 ? 1.687 7.426 13.258 1.00 76.19 160 ARG A C 1
ATOM 1179 O O . ARG A 1 160 ? 1.020 7.032 12.299 1.00 76.19 160 ARG A O 1
ATOM 1186 N N . SER A 1 161 ? 2.589 6.669 13.876 1.00 79.25 161 SER A N 1
ATOM 1187 C CA . SER A 1 161 ? 2.876 5.283 13.504 1.00 79.25 161 SER A CA 1
ATOM 1188 C C . SER A 1 161 ? 1.661 4.353 13.637 1.00 79.25 161 SER A C 1
ATOM 1190 O O . SER A 1 161 ? 0.702 4.673 14.354 1.00 79.25 161 SER A O 1
ATOM 1192 N N . PRO A 1 162 ? 1.683 3.187 12.965 1.00 81.00 162 PRO A N 1
ATOM 1193 C CA . PRO A 1 162 ? 0.606 2.214 13.047 1.00 81.00 162 PRO A CA 1
ATOM 1194 C C . PRO A 1 162 ? 0.347 1.782 14.492 1.00 81.00 162 PRO A C 1
ATOM 1196 O O . PRO A 1 162 ? 1.252 1.492 15.269 1.00 81.00 162 PRO A O 1
ATOM 1199 N N . THR A 1 163 ? -0.923 1.703 14.864 1.00 75.25 163 THR A N 1
ATOM 1200 C CA . THR A 1 163 ? -1.355 1.116 16.134 1.00 75.25 163 THR A CA 1
ATOM 1201 C C . THR A 1 163 ? -2.586 0.288 15.840 1.00 75.25 163 THR A C 1
ATOM 1203 O O . THR A 1 163 ? -3.468 0.744 15.111 1.00 75.25 163 THR A O 1
ATOM 1206 N N . ILE A 1 164 ? -2.657 -0.905 16.423 1.00 72.31 164 ILE A N 1
ATOM 1207 C CA . ILE A 1 164 ? -3.866 -1.728 16.436 1.00 72.31 164 ILE A CA 1
ATOM 1208 C C . ILE A 1 164 ? -4.966 -0.931 17.151 1.00 72.31 164 ILE A C 1
ATOM 1210 O O . ILE A 1 164 ? -4.997 -0.855 18.377 1.00 72.31 164 ILE A O 1
ATOM 1214 N N . THR A 1 165 ? -5.872 -0.316 16.388 1.00 63.78 165 THR A N 1
ATOM 1215 C CA . THR A 1 165 ? -7.122 0.258 16.923 1.00 63.78 165 THR A CA 1
ATOM 1216 C C . THR A 1 165 ? -8.256 -0.748 16.878 1.00 63.78 165 THR A C 1
ATOM 1218 O O . THR A 1 165 ? -9.384 -0.430 17.254 1.00 63.78 165 THR A O 1
ATOM 1221 N N . THR A 1 166 ? -7.971 -1.984 16.468 1.00 52.97 166 THR A N 1
ATOM 1222 C CA . THR A 1 166 ? -8.757 -3.156 16.836 1.00 52.97 166 THR A CA 1
ATOM 1223 C C . THR A 1 166 ? -8.634 -3.397 18.344 1.00 52.97 166 THR A C 1
ATOM 1225 O O . THR A 1 166 ? -8.257 -4.462 18.819 1.00 52.97 166 THR A O 1
ATOM 1228 N N . THR A 1 167 ? -9.115 -2.437 19.139 1.00 52.31 167 THR A N 1
ATOM 1229 C CA . THR A 1 167 ? -10.111 -2.841 20.118 1.00 52.31 167 THR A CA 1
ATOM 1230 C C . THR A 1 167 ? -11.162 -3.543 19.275 1.00 52.31 167 THR A C 1
ATOM 1232 O O . THR A 1 167 ? -11.865 -2.918 18.479 1.00 52.31 167 THR A O 1
ATOM 1235 N N . LEU A 1 168 ? -11.177 -4.876 19.328 1.00 52.16 168 LEU A N 1
ATOM 1236 C CA . LEU A 1 168 ? -12.357 -5.607 18.919 1.00 52.16 168 LEU A CA 1
ATOM 1237 C C . LEU A 1 168 ? -13.550 -4.818 19.469 1.00 52.16 168 LEU A C 1
ATOM 1239 O O . LEU A 1 168 ? -13.530 -4.401 20.631 1.00 52.16 168 LEU A O 1
ATOM 1243 N N . ASN A 1 169 ? -14.589 -4.626 18.661 1.00 55.50 169 ASN A N 1
ATOM 1244 C CA . ASN A 1 169 ? -15.903 -4.253 19.178 1.00 55.50 169 ASN A CA 1
ATOM 1245 C C . ASN A 1 169 ? -16.465 -5.446 19.980 1.00 55.50 169 ASN A C 1
ATOM 1247 O O . ASN A 1 169 ? -17.544 -5.962 19.705 1.00 55.50 169 ASN A O 1
ATOM 1251 N N . THR A 1 170 ? -15.680 -5.969 20.918 1.00 60.38 170 THR A N 1
ATOM 1252 C CA . THR A 1 170 ? -16.044 -6.996 21.865 1.00 60.38 170 THR A CA 1
ATOM 1253 C C . THR A 1 170 ? -16.696 -6.297 23.022 1.00 60.38 170 THR A C 1
ATOM 1255 O O . THR A 1 170 ? -16.140 -5.379 23.628 1.00 60.38 170 THR A O 1
ATOM 1258 N N . CYS A 1 171 ? -17.876 -6.788 23.355 1.00 66.75 171 CYS A N 1
ATOM 1259 C CA . CYS A 1 171 ? -18.431 -6.544 24.659 1.00 66.75 171 CYS A CA 1
ATOM 1260 C C . CYS A 1 171 ? -17.414 -6.847 25.749 1.00 66.75 171 CYS A C 1
ATOM 1262 O O . CYS A 1 171 ? -16.709 -7.854 25.677 1.00 66.75 171 CYS A O 1
ATOM 1264 N N . ALA A 1 172 ? -17.388 -6.000 26.780 1.00 74.00 172 ALA A N 1
ATOM 1265 C CA . ALA A 1 172 ? -16.719 -6.348 28.022 1.00 74.00 172 ALA A CA 1
ATOM 1266 C C . ALA A 1 172 ? -17.171 -7.752 28.460 1.00 74.00 172 ALA A C 1
ATOM 1268 O O . ALA A 1 172 ? -18.347 -8.103 28.308 1.00 74.00 172 ALA A O 1
ATOM 1269 N N . ALA A 1 173 ? -16.236 -8.560 28.961 1.00 73.56 173 ALA A N 1
ATOM 1270 C CA . ALA A 1 173 ? -16.497 -9.956 29.296 1.00 73.56 173 ALA A CA 1
ATOM 1271 C C . ALA A 1 173 ? -17.747 -10.090 30.190 1.00 73.56 173 ALA A C 1
ATOM 1273 O O . ALA A 1 173 ? -17.895 -9.386 31.191 1.00 73.56 173 ALA A O 1
ATOM 1274 N N . GLY A 1 174 ? -18.676 -10.964 29.789 1.00 77.06 174 GLY A N 1
ATOM 1275 C CA . GLY A 1 174 ? -19.948 -11.177 30.489 1.00 77.06 174 GLY A CA 1
ATOM 1276 C C . GLY A 1 174 ? -21.002 -10.072 30.313 1.00 77.06 174 GLY A C 1
ATOM 1277 O O . GLY A 1 174 ? -21.993 -10.068 31.042 1.00 77.06 174 GLY A O 1
ATOM 1278 N N . LYS A 1 175 ? -20.821 -9.121 29.384 1.00 80.81 175 LYS A N 1
ATOM 1279 C CA . LYS A 1 175 ? -21.808 -8.069 29.076 1.00 80.81 175 LYS A CA 1
ATOM 1280 C C . LYS A 1 175 ? -22.499 -8.303 27.731 1.00 80.81 175 LYS A C 1
ATOM 1282 O O . LYS A 1 175 ? -21.926 -8.875 26.810 1.00 80.81 175 LYS A O 1
ATOM 1287 N N . VAL A 1 176 ? -23.729 -7.798 27.614 1.00 80.69 176 VAL A N 1
ATOM 1288 C CA . VAL A 1 176 ? -24.505 -7.753 26.366 1.00 80.69 176 VAL A CA 1
ATOM 1289 C C . VAL A 1 176 ? -24.536 -6.310 25.875 1.00 80.69 176 VAL A C 1
ATOM 1291 O O . VAL A 1 176 ? -25.084 -5.444 26.552 1.00 80.69 176 VAL A O 1
ATOM 1294 N N . CYS A 1 177 ? -23.968 -6.043 24.702 1.00 81.12 177 CYS A N 1
ATOM 1295 C CA . CYS A 1 177 ? -23.871 -4.681 24.154 1.00 81.12 177 CYS A CA 1
ATOM 1296 C C . CYS A 1 177 ? -24.668 -4.490 22.876 1.00 81.12 177 CYS A C 1
ATOM 1298 O O . CYS A 1 177 ? -24.794 -3.353 22.446 1.00 81.12 177 CYS A O 1
ATOM 1300 N N . GLY A 1 178 ? -25.247 -5.556 22.309 1.00 80.38 178 GLY A N 1
ATOM 1301 C CA . GLY A 1 178 ? -26.030 -5.474 21.073 1.00 80.38 178 GLY A CA 1
ATOM 1302 C C . GLY A 1 178 ? -27.140 -4.419 21.137 1.00 80.38 178 GLY A C 1
ATOM 1303 O O . GLY A 1 178 ? -27.428 -3.762 20.143 1.00 80.38 178 GLY A O 1
ATOM 1304 N N . HIS A 1 179 ? -27.725 -4.189 22.316 1.00 84.44 179 HIS A N 1
ATOM 1305 C CA . HIS A 1 179 ? -28.714 -3.125 22.501 1.00 84.44 179 HIS A CA 1
ATOM 1306 C C . HIS A 1 179 ? -28.087 -1.729 22.414 1.00 84.44 179 HIS A C 1
ATOM 1308 O O . HIS A 1 179 ? -28.616 -0.868 21.722 1.00 84.44 179 HIS A O 1
ATOM 1314 N N . TYR A 1 180 ? -26.949 -1.509 23.077 1.00 83.81 180 TYR A N 1
ATOM 1315 C CA . TYR A 1 180 ? -26.248 -0.227 23.041 1.00 83.81 180 TYR A CA 1
ATOM 1316 C C . TYR A 1 180 ? -25.703 0.074 21.643 1.00 83.81 180 TYR A C 1
ATOM 1318 O O . TYR A 1 180 ? -25.971 1.139 21.097 1.00 83.81 180 TYR A O 1
ATOM 1326 N N . THR A 1 181 ? -24.995 -0.879 21.032 1.00 84.38 181 THR A N 1
ATOM 1327 C CA . THR A 1 181 ? -24.371 -0.697 19.717 1.00 84.38 181 THR A CA 1
ATOM 1328 C C . THR A 1 181 ? -25.401 -0.441 18.623 1.00 84.38 181 THR A C 1
ATOM 1330 O O . THR A 1 181 ? -25.120 0.325 17.710 1.00 84.38 181 THR A O 1
ATOM 1333 N N . GLN A 1 182 ? -26.617 -0.986 18.742 1.00 88.38 182 GLN A N 1
ATOM 1334 C CA . GLN A 1 182 ? -27.707 -0.667 17.820 1.00 88.38 182 GLN A CA 1
ATOM 1335 C C . GLN A 1 182 ? -28.186 0.789 17.951 1.00 88.38 182 GLN A C 1
ATOM 1337 O O . GLN A 1 182 ? -28.544 1.401 16.947 1.00 88.38 182 GLN A O 1
ATOM 1342 N N . VAL A 1 183 ? -28.193 1.359 19.160 1.00 88.06 183 VAL A N 1
ATOM 1343 C CA . VAL A 1 183 ? -28.615 2.753 19.390 1.00 88.06 183 VAL A CA 1
ATOM 1344 C C . VAL A 1 183 ? -27.617 3.738 18.791 1.00 88.06 183 VAL A C 1
ATOM 1346 O O . VAL A 1 183 ? -28.025 4.745 18.223 1.00 88.06 183 VAL A O 1
ATOM 1349 N N . VAL A 1 184 ? -26.322 3.451 18.912 1.00 87.06 184 VAL A N 1
ATOM 1350 C CA . VAL A 1 184 ? -25.255 4.358 18.463 1.00 87.06 184 VAL A CA 1
ATOM 1351 C C . VAL A 1 184 ? -24.811 4.113 17.021 1.00 87.06 184 VAL A C 1
ATOM 1353 O O . VAL A 1 184 ? -23.810 4.675 16.602 1.00 87.06 184 VAL A O 1
ATOM 1356 N N . TRP A 1 185 ? -25.521 3.275 16.262 1.00 89.38 185 TRP A N 1
ATOM 1357 C CA . TRP A 1 185 ? -25.117 2.886 14.914 1.00 89.38 185 TRP A CA 1
ATOM 1358 C C . TRP A 1 185 ? -25.309 4.029 13.906 1.00 89.38 185 TRP A C 1
ATOM 1360 O O . TRP A 1 185 ? -26.435 4.379 13.556 1.00 89.38 185 TRP A O 1
ATOM 1370 N N . ARG A 1 186 ? -24.207 4.569 13.379 1.00 87.00 186 ARG A N 1
ATOM 1371 C CA . ARG A 1 186 ? -24.137 5.755 12.510 1.00 87.00 186 ARG A CA 1
ATOM 1372 C C . ARG A 1 186 ? -25.035 5.674 11.285 1.00 87.00 186 ARG A C 1
ATOM 1374 O O . ARG A 1 186 ? -25.625 6.672 10.886 1.00 87.00 186 ARG A O 1
ATOM 1381 N N . ASN A 1 187 ? -25.152 4.486 10.702 1.00 86.62 187 ASN A N 1
ATOM 1382 C CA . ASN A 1 187 ? -25.955 4.281 9.500 1.00 86.62 187 ASN A CA 1
ATOM 1383 C C . ASN A 1 187 ? -27.441 4.035 9.806 1.00 86.62 187 ASN A C 1
ATOM 1385 O O . ASN A 1 187 ? -28.241 4.038 8.878 1.00 86.62 187 ASN A O 1
ATOM 1389 N N . SER A 1 188 ? -27.835 3.824 11.066 1.00 92.12 188 SER A N 1
ATOM 1390 C CA . SER A 1 188 ? -29.236 3.633 11.458 1.00 92.12 188 SER A CA 1
ATOM 1391 C C . SER A 1 188 ? -29.920 4.985 11.658 1.00 92.12 188 SER A C 1
ATOM 1393 O O . SER A 1 188 ? -30.019 5.500 12.766 1.00 92.12 188 SER A O 1
ATOM 1395 N N . VAL A 1 189 ? -30.405 5.565 10.563 1.00 92.06 189 VAL A N 1
ATOM 1396 C CA . VAL A 1 189 ? -30.956 6.933 10.548 1.00 92.06 189 VAL A CA 1
ATOM 1397 C C . VAL A 1 189 ? -32.468 7.007 10.776 1.00 92.06 189 VAL A C 1
ATOM 1399 O O . VAL A 1 189 ? -33.012 8.092 10.973 1.00 92.06 189 VAL A O 1
ATOM 1402 N N . ARG A 1 190 ? -33.176 5.871 10.746 1.00 92.88 190 ARG A N 1
ATOM 1403 C CA . ARG A 1 190 ? -34.614 5.787 11.035 1.00 92.88 190 ARG A CA 1
ATOM 1404 C C . ARG A 1 190 ? -34.865 4.854 12.210 1.00 92.88 190 ARG A C 1
ATOM 1406 O O . ARG A 1 190 ? -34.352 3.739 12.245 1.00 92.88 190 ARG A O 1
ATOM 1413 N N . LEU A 1 191 ? -35.714 5.303 13.131 1.00 94.19 191 LEU A N 1
ATOM 1414 C CA . LEU A 1 191 ? -36.130 4.560 14.316 1.00 94.19 191 LEU A CA 1
ATOM 1415 C C . LEU A 1 191 ? -37.656 4.541 14.408 1.00 94.19 191 LEU A C 1
ATOM 1417 O O . LEU A 1 191 ? -38.305 5.584 14.316 1.00 94.19 191 LEU A O 1
ATOM 1421 N N . ARG A 1 192 ? -38.237 3.359 14.622 1.00 94.38 192 ARG A N 1
ATOM 1422 C CA . ARG A 1 192 ? -39.662 3.203 14.948 1.00 94.38 192 ARG A CA 1
ATOM 1423 C C . ARG A 1 192 ? -39.817 2.321 16.171 1.00 94.38 192 ARG A C 1
ATOM 1425 O O . ARG A 1 192 ? -39.347 1.190 16.158 1.00 94.38 192 ARG A O 1
ATOM 1432 N N . CYS A 1 193 ? -40.505 2.818 17.191 1.00 95.12 193 CYS A N 1
ATOM 1433 C CA . CYS A 1 193 ? -40.710 2.103 18.445 1.00 95.12 193 CYS A CA 1
ATOM 1434 C C . CYS A 1 193 ? -42.195 1.891 18.738 1.00 95.12 193 CYS A C 1
ATOM 1436 O O . CYS A 1 193 ? -43.033 2.722 18.395 1.00 95.12 193 CYS A O 1
ATOM 1438 N N . ALA A 1 194 ? -42.501 0.793 19.419 1.00 95.19 194 ALA A N 1
ATOM 1439 C CA . ALA A 1 194 ? -43.816 0.481 19.956 1.00 95.19 194 ALA A CA 1
ATOM 1440 C C . ALA A 1 194 ? -43.696 0.123 21.440 1.00 95.19 194 ALA A C 1
ATOM 1442 O O . ALA A 1 194 ? -42.699 -0.457 21.873 1.00 95.19 194 ALA A O 1
ATOM 1443 N N . LYS A 1 195 ? -44.730 0.460 22.214 1.00 95.75 195 LYS A N 1
ATOM 1444 C CA . LYS A 1 195 ? -44.832 0.179 23.648 1.00 95.75 195 LYS A CA 1
ATOM 1445 C C . LYS A 1 195 ? -46.090 -0.643 23.915 1.00 95.75 195 LYS A C 1
ATOM 1447 O O . LYS A 1 195 ? -47.169 -0.261 23.474 1.00 95.75 195 LYS A O 1
ATOM 1452 N N . ALA A 1 196 ? -45.956 -1.722 24.677 1.00 95.38 196 ALA A N 1
ATOM 1453 C CA . ALA A 1 196 ? -47.057 -2.568 25.124 1.00 95.38 196 ALA A CA 1
ATOM 1454 C C . ALA A 1 196 ? -47.020 -2.735 26.649 1.00 95.38 196 ALA A C 1
ATOM 1456 O O . ALA A 1 196 ? -45.948 -2.750 27.258 1.00 95.38 196 ALA A O 1
ATOM 1457 N N . ARG A 1 197 ? -48.195 -2.855 27.276 1.00 96.12 197 ARG A N 1
ATOM 1458 C CA . ARG A 1 197 ? -48.320 -3.126 28.714 1.00 96.12 197 ARG A CA 1
ATOM 1459 C C . ARG A 1 197 ? -48.589 -4.613 28.923 1.00 96.12 197 ARG A C 1
ATOM 1461 O O . ARG A 1 197 ? -49.479 -5.169 28.288 1.00 96.12 197 ARG A O 1
ATOM 1468 N N . CYS A 1 198 ? -47.809 -5.244 29.789 1.00 92.81 198 CYS A N 1
ATOM 1469 C CA . CYS A 1 198 ? -47.918 -6.664 30.098 1.00 92.81 198 CYS A CA 1
ATOM 1470 C C . CYS A 1 198 ? -48.979 -6.903 31.181 1.00 92.81 198 CYS A C 1
ATOM 1472 O O . CYS A 1 198 ? -49.236 -6.039 32.022 1.00 92.81 198 CYS A O 1
ATOM 1474 N N . THR A 1 199 ? -49.564 -8.101 31.201 1.00 93.19 199 THR A N 1
ATOM 1475 C CA . THR A 1 199 ? -50.586 -8.507 32.185 1.00 93.19 199 THR A CA 1
ATOM 1476 C C . THR A 1 199 ? -50.053 -8.575 33.615 1.00 93.19 199 THR A C 1
ATOM 1478 O O . THR A 1 199 ? -50.804 -8.362 34.559 1.00 93.19 199 THR A O 1
ATOM 1481 N N . ASN A 1 200 ? -48.747 -8.779 33.788 1.00 94.25 200 ASN A N 1
ATOM 1482 C CA . ASN A 1 200 ? -48.060 -8.699 35.080 1.00 94.25 200 ASN A CA 1
ATOM 1483 C C . ASN A 1 200 ? -47.755 -7.252 35.531 1.00 94.25 200 ASN A C 1
ATOM 1485 O O . ASN A 1 200 ? -46.957 -7.050 36.442 1.00 94.25 200 ASN A O 1
ATOM 1489 N N . GLY A 1 201 ? -48.319 -6.240 34.863 1.00 93.25 201 GLY A N 1
ATOM 1490 C CA . GLY A 1 201 ? -48.072 -4.824 35.145 1.00 93.25 201 GLY A CA 1
ATOM 1491 C C . GLY A 1 201 ? -46.786 -4.259 34.527 1.00 93.25 201 GLY A C 1
ATOM 1492 O O . GLY A 1 201 ? -46.582 -3.044 34.569 1.00 93.25 201 GLY A O 1
ATOM 1493 N N . GLY A 1 202 ? -45.947 -5.103 33.914 1.00 95.12 202 GLY A N 1
ATOM 1494 C CA . GLY A 1 202 ? -44.728 -4.698 33.216 1.00 95.12 202 GLY A CA 1
ATOM 1495 C C . GLY A 1 202 ? -44.985 -3.898 31.935 1.00 95.12 202 GLY A C 1
ATOM 1496 O O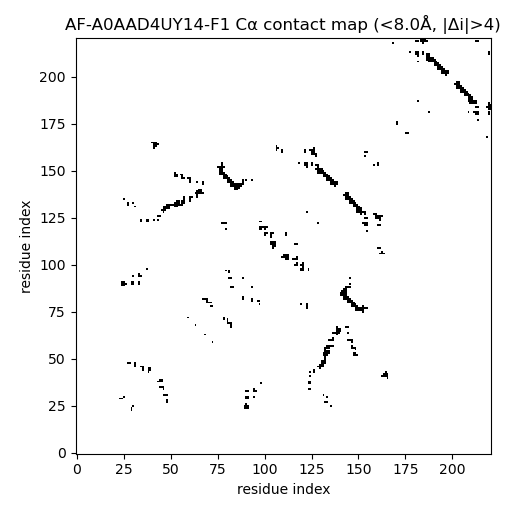 . GLY A 1 202 ? -46.114 -3.741 31.470 1.00 95.12 202 GLY A O 1
ATOM 1497 N N . THR A 1 203 ? -43.917 -3.375 31.338 1.00 94.94 203 THR A N 1
ATOM 1498 C CA . THR A 1 203 ? -43.958 -2.667 30.052 1.00 94.94 203 THR A CA 1
ATOM 1499 C C . THR A 1 203 ? -42.902 -3.249 29.126 1.00 94.94 203 THR A C 1
ATOM 1501 O O . THR A 1 203 ? -41.742 -3.363 29.511 1.00 94.94 203 THR A O 1
ATOM 1504 N N . PHE A 1 204 ? -43.299 -3.564 27.898 1.00 94.06 204 PHE A N 1
ATOM 1505 C CA . PHE A 1 204 ? -42.403 -3.967 26.824 1.00 94.06 204 PHE A CA 1
ATOM 1506 C C . PHE A 1 204 ? -42.268 -2.827 25.813 1.00 94.06 204 PHE A C 1
ATOM 1508 O O . PHE A 1 204 ? -43.269 -2.235 25.407 1.00 94.06 204 PHE A O 1
ATOM 1515 N N . ILE A 1 205 ? -41.038 -2.515 25.405 1.00 93.25 205 ILE A N 1
ATOM 1516 C CA . ILE A 1 205 ? -40.752 -1.553 24.338 1.00 93.25 205 ILE A CA 1
ATOM 1517 C C . ILE A 1 205 ? -39.896 -2.267 23.298 1.00 93.25 205 ILE A C 1
ATOM 1519 O O . ILE A 1 205 ? -38.839 -2.796 23.630 1.00 93.25 205 ILE A O 1
ATOM 1523 N N . GLY A 1 206 ? -40.360 -2.276 22.052 1.00 91.75 206 GLY A N 1
ATOM 1524 C CA . GLY A 1 206 ? -39.621 -2.805 20.910 1.00 91.75 206 GLY A CA 1
ATOM 1525 C C . GLY A 1 206 ? -39.354 -1.695 19.905 1.00 91.75 206 GLY A C 1
ATOM 1526 O O . GLY A 1 206 ? -40.247 -0.896 19.628 1.00 91.75 206 GLY A O 1
ATOM 1527 N N . CYS A 1 207 ? -38.142 -1.644 19.359 1.00 93.25 207 CYS A N 1
ATOM 1528 C CA . CYS A 1 207 ? -37.737 -0.649 18.372 1.00 93.25 207 CYS A CA 1
ATOM 1529 C C . CYS A 1 207 ? -37.094 -1.315 17.154 1.00 93.25 207 CYS A C 1
ATOM 1531 O O . CYS A 1 207 ? -36.303 -2.243 17.301 1.00 93.25 207 CYS A O 1
ATOM 1533 N N . ASN A 1 208 ? -37.400 -0.795 15.967 1.00 93.81 208 ASN A N 1
ATOM 1534 C CA . ASN A 1 208 ? -36.805 -1.184 14.695 1.00 93.81 208 ASN A CA 1
ATOM 1535 C C . ASN A 1 208 ? -35.958 -0.034 14.147 1.00 93.81 208 ASN A C 1
ATOM 1537 O O . ASN A 1 208 ? -36.414 1.112 14.107 1.00 93.81 208 ASN A O 1
ATOM 1541 N N . TYR A 1 209 ? -34.749 -0.371 13.705 1.00 93.69 209 TYR A N 1
ATOM 1542 C CA . TYR A 1 209 ? -33.746 0.549 13.177 1.00 93.69 209 TYR A CA 1
ATOM 1543 C C . TYR A 1 209 ? -33.543 0.289 11.687 1.00 93.69 209 TYR A C 1
ATOM 1545 O O . TYR A 1 209 ? -33.451 -0.867 11.272 1.00 93.69 209 TYR A O 1
ATOM 1553 N N . ASP A 1 210 ? -33.459 1.351 10.892 1.00 91.19 210 ASP A N 1
ATOM 1554 C CA . ASP A 1 210 ? -33.316 1.256 9.442 1.00 91.19 210 ASP A CA 1
ATOM 1555 C C . ASP A 1 210 ? -32.392 2.357 8.882 1.00 91.19 210 ASP A C 1
ATOM 1557 O O . ASP A 1 210 ? -32.649 3.545 9.107 1.00 91.19 210 ASP A O 1
ATOM 1561 N N . PRO A 1 211 ? -31.338 2.009 8.121 1.00 92.81 211 PRO A N 1
ATOM 1562 C CA . PRO A 1 211 ? -30.743 0.677 7.946 1.00 92.81 211 PRO A CA 1
ATOM 1563 C C . PRO A 1 211 ? -30.399 -0.049 9.257 1.00 92.81 211 PRO A C 1
ATOM 1565 O O . PRO A 1 211 ? -30.114 0.588 10.272 1.00 92.81 211 PRO A O 1
ATOM 1568 N N . ARG A 1 212 ? -30.421 -1.391 9.246 1.00 89.88 212 ARG A N 1
ATOM 1569 C CA . ARG A 1 212 ? -30.109 -2.205 10.438 1.00 89.88 212 ARG A CA 1
ATOM 1570 C C . ARG A 1 212 ? -28.678 -1.960 10.928 1.00 89.88 212 ARG A C 1
ATOM 1572 O O . ARG A 1 212 ? -27.765 -1.822 10.114 1.00 89.88 212 ARG A O 1
ATOM 1579 N N . GLY A 1 213 ? -28.492 -1.959 12.245 1.00 89.75 213 GLY A N 1
ATOM 1580 C CA . GLY A 1 213 ? -27.170 -1.899 12.863 1.00 89.75 213 GLY A CA 1
ATOM 1581 C C . GLY A 1 213 ? -26.629 -3.279 13.220 1.00 89.75 213 GLY A C 1
ATOM 1582 O O . GLY A 1 213 ? -27.135 -4.300 12.751 1.00 89.75 213 GLY A O 1
ATOM 1583 N N . ASN A 1 214 ? -25.590 -3.304 14.058 1.00 86.31 214 ASN A N 1
ATOM 1584 C CA . ASN A 1 214 ? -24.926 -4.521 14.538 1.00 86.31 214 ASN A CA 1
ATOM 1585 C C . ASN A 1 214 ? -24.470 -5.462 13.417 1.00 86.31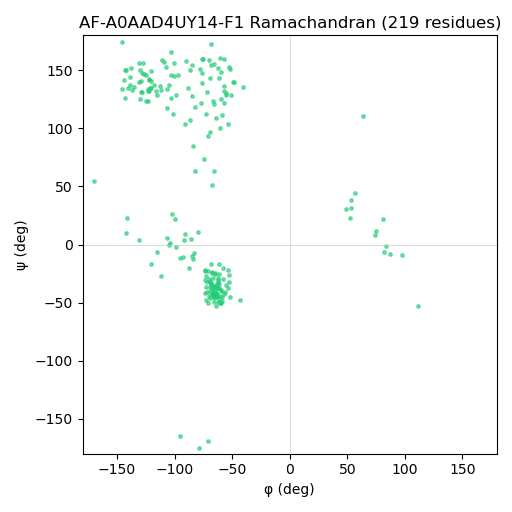 214 ASN A C 1
ATOM 1587 O O . ASN A 1 214 ? -24.559 -6.686 13.531 1.00 86.31 214 ASN A O 1
ATOM 1591 N N . ILE A 1 215 ? -23.982 -4.889 12.319 1.00 82.38 215 ILE A N 1
ATOM 1592 C CA . ILE A 1 215 ? -23.428 -5.674 11.222 1.00 82.38 215 ILE A CA 1
ATOM 1593 C C . ILE A 1 215 ? -22.032 -6.146 11.633 1.00 82.38 215 ILE A C 1
ATOM 1595 O O . ILE A 1 215 ? -21.157 -5.342 11.953 1.00 82.38 215 ILE A O 1
ATOM 1599 N N . VAL A 1 216 ? -21.834 -7.465 11.644 1.00 74.00 216 VAL A N 1
ATOM 1600 C CA . VAL A 1 216 ? -20.540 -8.086 11.956 1.00 74.00 216 VAL A CA 1
ATOM 1601 C C . VAL A 1 216 ? -19.469 -7.524 11.019 1.00 74.00 216 VAL A C 1
ATOM 1603 O O . VAL A 1 216 ? -19.668 -7.468 9.808 1.00 74.00 216 VAL A O 1
ATOM 1606 N N . GLY A 1 217 ? -18.343 -7.091 11.588 1.00 68.25 217 GLY A N 1
ATOM 1607 C CA . GLY A 1 217 ? -17.239 -6.481 10.840 1.00 68.25 217 GLY A CA 1
ATOM 1608 C C . GLY A 1 217 ? -17.395 -4.983 10.560 1.00 68.25 217 GLY A C 1
ATOM 1609 O O . GLY A 1 217 ? -16.482 -4.386 10.001 1.00 68.25 217 GLY A O 1
ATOM 1610 N N . GLN A 1 218 ? -18.499 -4.354 10.971 1.00 75.12 218 GLN A N 1
ATOM 1611 C CA . GLN A 1 218 ? -18.696 -2.907 10.863 1.00 75.12 218 GLN A CA 1
ATOM 1612 C C . GLN A 1 218 ? -18.639 -2.224 12.236 1.00 75.12 218 GLN A C 1
ATOM 1614 O O . GLN A 1 218 ? -18.844 -2.853 13.281 1.00 75.12 218 GLN A O 1
ATOM 1619 N N . ARG A 1 219 ? -18.337 -0.921 12.234 1.00 71.25 219 ARG A N 1
ATOM 1620 C CA . ARG A 1 219 ? -18.307 -0.085 13.438 1.00 71.25 219 ARG A CA 1
ATOM 1621 C C . ARG A 1 219 ? -19.623 0.683 13.598 1.00 71.25 219 ARG A C 1
ATOM 1623 O O . ARG A 1 219 ? -20.208 1.092 12.597 1.00 71.25 219 ARG A O 1
ATOM 1630 N N . PRO A 1 220 ? -20.076 0.905 14.844 1.00 74.25 220 PRO A N 1
ATOM 1631 C CA . PRO A 1 220 ? -21.206 1.780 15.100 1.00 74.25 220 PRO A CA 1
ATOM 1632 C C . PRO A 1 220 ? -20.922 3.265 14.813 1.00 74.25 220 PRO A C 1
ATOM 1634 O O . PRO A 1 220 ? -21.887 3.996 14.683 1.00 74.25 220 PRO A O 1
ATOM 1637 N N . TYR A 1 221 ? -19.673 3.733 14.684 1.00 76.69 221 TYR A N 1
ATOM 1638 C CA . TYR A 1 221 ? -19.317 5.146 14.444 1.00 76.69 221 TYR A CA 1
ATOM 1639 C C . TYR A 1 221 ? -18.326 5.317 13.288 1.00 76.69 221 TYR A C 1
ATOM 1641 O O . TYR A 1 221 ? -17.479 4.408 13.125 1.00 76.69 221 TYR A O 1
#

InterPro domains:
  IPR001283 Cysteine-rich secretory protein-related [PR00837] (47-65)
  IPR001283 Cysteine-rich secretory protein-related [PR00837] (94-107)
  IPR001283 Cysteine-rich secretory protein-related [PR00837] (118-134)
  IPR001283 Cysteine-rich secretory protein-related [PR00837] (145-158)
  IPR001283 Cysteine-rich secretory protein-related [PTHR10334] (29-158)
  IPR002413 Venom allergen 5-like [PR00838] (47-65)
  IPR002413 Venom allergen 5-like [PR00838] (92-107)
  IPR002413 Venom allergen 5-like [PR00838] (117-136)
  IPR014044 CAP domain [PF00188] (33-150)
  IPR014044 CAP domain [SM00198] (26-158)
  IPR018244 Allergen V5/Tpx-1-related, conserved site [PS01009] (119-129)
  IPR018244 Allergen V5/Tpx-1-related, conserved site [PS01009] (178-188)
  IPR018244 Allergen V5/Tpx-1-related, conserved site [PS01010] (204-215)
  IPR035940 CAP superfamily [G3DSA:3.40.33.10] (26-160)
  IPR035940 CAP superfamily [G3DSA:3.40.33.10] (161-221)
  IPR035940 CAP superfamily [SSF55797] (11-158)
  IPR035940 CAP superfamily [SSF55797] (167-221)